Protein 6NXY (pdb70)

GO terms:
  GO:0004807 triose-phosphate isomerase activity (F, IDA)
  GO:0005739 mitochondrion (C, IDA)
  GO:0010043 response to zinc ion (P, IEP)
  GO:0005975 carbohydrate metabolic process (P, IDA)
  GO:0006096 glycolytic process (P, IC)
  GO:0005507 copper ion binding (F, HDA)
  GO:0048046 apoplast (C, HDA)
  GO:0000325 plant-type vacuole (C, HDA)
  GO:0005739 mitochondrion (C, HDA)
  GO:0005829 cytosol (C, HDA)
  GO:0005886 plasma membrane (C, HDA)
  GO:0009505 plant-type cell wall (C, HDA)
  GO:0009506 plasmodesma (C, HDA)
  GO:0009507 chloroplast (C, HDA)
  GO:0009570 chloroplast stroma (C, HDA)

Sequence (251 aa):
MARKFFVGGNWKCNGTAEEVKKIVNNTLNEAQQVPSQDVVEVVVSPPYVFLPLVKSSTLRSDFFVAAQNCWVKKGGAFTGEEVSAEMMLVNLDDIPWVILGHSERRAILNESSEFVGDKVAYALAQQGLKVIACVGETLEERREAGSTMDVVAAQTKKAIADRVTNWSNVVIAYEPVWAAIIGTTGKVASPAQAQEVHDELRKKWLAKNVSADVAATTRIIYGGSSVNGGNDKELGGQADVDGFFLVGGASLKPEFIIDIIKAAEVK

Secondary structure (DSSP, 8-state):
-PPPEEEEEE--S---HHHHHHHHHHHHH-----TTTEEEEEE--GGGHHHHHHHS-TTSEEEES---SS--SS-TT---HHHHHHTT--EEEES-HHHHHTS---HHHHHHHHHHHHHHT-EEEEEE---HHHHHTT-HHHHHHHHHHHHHTT-S--TTEEEEE--TTTTTSS----HHHHHHHHHHHHHHHHHHT-HHHHHHS-EEE-S---TTTHHHHHTSTT--EEEE-GGGGSTHHHHHHHTT---

B-factor: mean 9.63, std 6.03, range [3.07, 37.83]

Solvent-accessible surface area: 11523 Å² total; per-residue (Å²): 148,105,66,83,27,0,0,0,1,8,2,69,128,67,28,75,41,134,52,0,122,118,8,5,77,42,5,59,119,13,149,32,28,62,133,113,60,8,31,3,1,0,1,0,24,77,123,28,4,68,49,0,83,89,68,16,54,110,64,10,78,1,0,0,38,6,0,40,19,106,152,27,68,103,63,149,72,65,30,5,0,60,101,2,64,117,82,94,2,42,5,0,2,1,0,14,22,63,67,33,72,126,98,121,11,61,35,45,63,0,0,63,2,0,30,46,0,34,82,60,51,2,76,0,1,0,0,2,10,0,55,49,144,56,57,121,77,66,28,21,54,106,27,0,19,58,20,2,109,14,3,16,92,89,15,146,96,16,95,59,3,0,4,0,2,11,5,41,10,20,76,89,56,79,101,138,17,43,34,72,69,2,34,74,5,0,41,74,0,20,94,41,0,40,183,85,54,43,72,110,27,6,53,90,5,33,0,0,6,20,12,85,11,72,70,64,28,9,84,92,3,14,67,52,78,18,5,10,0,0,8,3,20,54,21,2,29,109,83,91,0,22,86,3,0,89,18,14,62,103,155

Organism: Arabidopsis thaliana (NCBI:txid3702)

Radius of gyration: 17.02 Å; Cα contacts (8 Å, |Δi|>4): 500; chains: 1; bounding box: 40×46×43 Å

Nearest PDB structures (foldseek):
  6nxy-assembly1_A-2  TM=1.004E+00  e=1.354E-55  Arabidopsis thaliana
  6nxx-assembly1_B  TM=1.003E+00  e=2.786E-54  Arabidopsis thaliana
  6nxq-assembly1_A-2  TM=1.002E+00  e=5.732E-53  Arabidopsis thaliana
  6nxr-assembly1_A-2  TM=1.003E+00  e=7.374E-53  Arabidopsis thaliana
  6nxw-assembly2_D  TM=9.982E-01  e=7.374E-53  Arabidopsis thaliana

Foldseek 3Di:
DAAAFEAEEEADPDDDPVLLVVLQVLQQPFDADDLRLYAAEYEDEPVCQLVSVVRHDPRHAYEYAEAALADDDDDPPGHHLVNCVVSVHAEYEFDPVCCCPVVVQDLLSRLSNLLRNVVSRHAYAYEFEDALVCVVVVNTCVRRLVSVVSNVVRDDDCQRYAYEYEHNNCAPDPDHDALVNVLVSLVVVLVSCCVVPHVVSSRHHAYAYEYADFPVCLLVNCPRPRHRYYHHYNCSSDSRSSVSSNSSDDD

CATH classification: 3.20.20.70

InterPro domains:
  IPR000652 Triosephosphate isomerase [PF00121] (6-248)
  IPR000652 Triosephosphate isomerase [PS51440] (4-247)
  IPR000652 Triosephosphate isomerase [PTHR21139] (2-250)
  IPR000652 Triosephosphate isomerase [TIGR00419] (6-240)
  IPR000652 Triosephosphate isomerase [cd00311] (5-246)
  IPR013785 Aldolase-type TIM barrel [G3DSA:3.20.20.70] (1-254)
  IPR020861 Triosephosphate isomerase, active site [PS00171] (164-174)
  IPR022896 Triosephosphate isomerase, bacterial/eukaryotic [MF_00147_B] (3-247)
  IPR035990 Triosephosphate isomerase superfamily [SSF51351] (2-247)

Structure (mmCIF, N/CA/C/O backbone):
data_6NXY
#
_entry.id   6NXY
#
_cell.length_a   38.993
_cell.length_b   163.486
_cell.length_c   97.744
_cell.angle_alpha   90.000
_cell.angle_beta   90.000
_cell.angle_gamma   90.000
#
_symmetry.space_group_name_H-M   'C 2 2 21'
#
loop_
_entity.id
_entity.type
_entity.pdbx_description
1 polymer 'Triosephosphate isomerase, cytosolic'
2 non-polymer 'SODIUM ION'
3 water water
#
loop_
_atom_site.group_PDB
_atom_site.id
_atom_site.type_symbol
_atom_site.label_atom_id
_atom_site.label_alt_id
_atom_site.label_comp_id
_atom_site.label_asym_id
_atom_site.label_entity_id
_atom_site.label_seq_id
_atom_site.pdbx_PDB_ins_code
_atom_site.Cartn_x
_atom_site.Cartn_y
_atom_site.Cartn_z
_atom_site.occupancy
_atom_site.B_iso_or_equiv
_atom_site.auth_seq_id
_atom_site.auth_comp_id
_atom_site.auth_asym_id
_atom_site.auth_atom_id
_atom_site.pdbx_PDB_model_num
ATOM 1 N N . MET A 1 4 ? -19.193 -15.573 -13.406 1.00 31.47 1 MET A N 1
ATOM 2 C CA . MET A 1 4 ? -18.346 -14.549 -12.805 1.00 28.02 1 MET A CA 1
ATOM 3 C C . MET A 1 4 ? -17.391 -15.171 -11.792 1.00 25.88 1 MET A C 1
ATOM 4 O O . MET A 1 4 ? -17.767 -16.080 -11.050 1.00 25.62 1 MET A O 1
ATOM 6 N N . ALA A 1 5 ? -16.155 -14.674 -11.770 1.00 22.77 2 ALA A N 1
ATOM 7 C CA . ALA A 1 5 ? -15.138 -15.228 -10.886 1.00 19.16 2 ALA A CA 1
ATOM 8 C C . ALA A 1 5 ? -15.544 -15.060 -9.427 1.00 13.29 2 ALA A C 1
ATOM 9 O O . ALA A 1 5 ? -16.143 -14.053 -9.042 1.00 16.91 2 ALA A O 1
ATOM 11 N N . ARG A 1 6 ? -15.221 -16.066 -8.618 1.00 10.08 3 ARG A N 1
ATOM 12 C CA . ARG A 1 6 ? -15.504 -16.017 -7.189 1.00 8.43 3 ARG A CA 1
ATOM 13 C C . ARG A 1 6 ? -14.648 -14.942 -6.531 1.00 7.91 3 ARG A C 1
ATOM 14 O O . ARG A 1 6 ? -13.444 -14.861 -6.790 1.00 10.09 3 ARG A O 1
ATOM 22 N N . LYS A 1 7 ? -15.260 -14.118 -5.680 1.00 6.77 4 LYS A N 1
ATOM 23 C CA . LYS A 1 7 ? -14.514 -13.056 -5.014 1.00 5.66 4 LYS A CA 1
ATOM 24 C C . LYS A 1 7 ? -13.636 -13.638 -3.910 1.00 4.59 4 LYS A C 1
ATOM 25 O O . LYS A 1 7 ? -14.115 -14.380 -3.042 1.00 5.16 4 LYS A O 1
ATOM 31 N N . PHE A 1 8 ? -12.348 -13.293 -3.944 1.00 4.92 5 PHE A N 1
ATOM 32 C CA . PHE A 1 8 ? -11.400 -13.754 -2.933 1.00 4.83 5 PHE A CA 1
ATOM 33 C C . PHE A 1 8 ? -11.872 -13.332 -1.547 1.00 4.02 5 PHE A C 1
ATOM 34 O O . PHE A 1 8 ? -12.424 -12.241 -1.364 1.00 4.77 5 PHE A O 1
ATOM 42 N N . PHE A 1 9 ? -11.644 -14.203 -0.565 1.00 4.02 6 PHE A N 1
ATOM 43 C CA . PHE A 1 9 ? -12.207 -14.047 0.768 1.00 4.00 6 PHE A CA 1
ATOM 44 C C . PHE A 1 9 ? -11.117 -14.295 1.799 1.00 3.79 6 PHE A C 1
ATOM 45 O O . PHE A 1 9 ? -10.464 -15.343 1.765 1.00 5.07 6 PHE A O 1
ATOM 53 N N . VAL A 1 10 ? -10.923 -13.355 2.722 1.00 3.96 7 VAL A N 1
ATOM 54 C CA . VAL A 1 10 ? -9.923 -13.512 3.775 1.00 4.58 7 VAL A CA 1
ATOM 55 C C . VAL A 1 10 ? -10.596 -13.312 5.125 1.00 4.26 7 VAL A C 1
ATOM 56 O O . VAL A 1 10 ? -11.052 -12.202 5.441 1.00 5.34 7 VAL A O 1
ATOM 60 N N . GLY A 1 11 ? -10.666 -14.377 5.915 1.00 4.90 8 GLY A N 1
ATOM 61 C CA . GLY A 1 11 ? -11.189 -14.313 7.268 1.00 4.99 8 GLY A CA 1
ATOM 62 C C . GLY A 1 11 ? -10.061 -14.418 8.278 1.00 4.56 8 GLY A C 1
ATOM 63 O O . GLY A 1 11 ? -9.074 -15.127 8.050 1.00 6.58 8 GLY A O 1
ATOM 64 N N . GLY A 1 12 ? -10.207 -13.701 9.386 1.00 4.83 9 GLY A N 1
ATOM 65 C CA . GLY A 1 12 ? -9.239 -13.754 10.460 1.00 4.71 9 GLY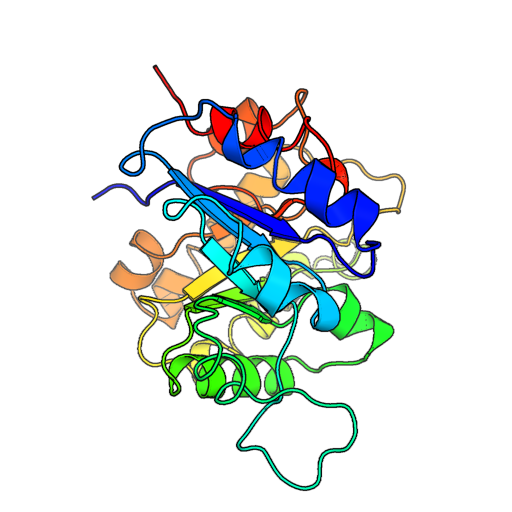 A CA 1
ATOM 66 C C . GLY A 1 12 ? -9.863 -14.237 11.751 1.00 4.57 9 GLY A C 1
ATOM 67 O O . GLY A 1 12 ? -10.680 -13.529 12.345 1.00 6.69 9 GLY A O 1
ATOM 68 N N . ASN A 1 13 ? -9.496 -15.433 12.194 1.00 4.36 10 ASN A N 1
ATOM 69 C CA . ASN A 1 13 ? -10.055 -16.038 13.397 1.00 4.92 10 ASN A CA 1
ATOM 70 C C . ASN A 1 13 ? -9.120 -15.741 14.567 1.00 4.16 10 ASN A C 1
ATOM 71 O O . ASN A 1 13 ? -8.039 -16.330 14.676 1.00 5.27 10 ASN A O 1
ATOM 76 N N . TRP A 1 14 ? -9.541 -14.830 15.448 1.00 4.53 11 TRP A N 1
ATOM 77 C CA . TRP A 1 14 ? -8.705 -14.448 16.583 1.00 4.96 11 TRP A CA 1
ATOM 78 C C . TRP A 1 14 ? -8.618 -15.543 17.635 1.00 4.76 11 TRP A C 1
ATOM 79 O O . TRP A 1 14 ? -7.724 -15.493 18.494 1.00 6.10 11 TRP A O 1
ATOM 90 N N . LYS A 1 15 ? -9.531 -16.507 17.599 1.00 4.90 12 LYS A N 1
ATOM 91 C CA . LYS A 1 15 ? -9.606 -17.588 18.593 1.00 5.23 12 LYS A CA 1
ATOM 92 C C . LYS A 1 15 ? -9.796 -16.982 19.988 1.00 4.89 12 LYS A C 1
ATOM 93 O O . LYS A 1 15 ? -10.374 -15.897 20.135 1.00 5.19 12 LYS A O 1
ATOM 99 N N . CYS A 1 16 ? -9.351 -17.700 21.019 1.00 4.87 13 CYS A N 1
ATOM 100 C CA . CYS A 1 16 ? -9.582 -17.294 22.406 1.00 5.20 13 CYS A CA 1
ATOM 101 C C . CYS A 1 16 ? -8.418 -16.414 22.861 1.00 5.40 13 CYS A C 1
ATOM 102 O O . CYS A 1 16 ? -7.588 -16.792 23.695 1.00 6.36 13 CYS A O 1
ATOM 105 N N . ASN A 1 17 ? -8.363 -15.218 22.271 1.00 5.63 14 ASN A N 1
ATOM 106 C CA . ASN A 1 17 ? -7.289 -14.265 22.501 1.00 5.93 14 ASN A CA 1
ATOM 107 C C . ASN A 1 17 ? -7.859 -12.857 22.507 1.00 5.64 14 ASN A C 1
ATOM 108 O O . ASN A 1 17 ? -8.834 -12.562 21.810 1.00 7.66 14 ASN A O 1
ATOM 113 N N . GLY A 1 18 ? -7.228 -11.982 23.288 1.00 6.87 15 GLY A N 1
ATOM 114 C CA . GLY A 1 18 ? -7.580 -10.579 23.276 1.00 8.20 15 GLY A CA 1
ATOM 115 C C . GLY A 1 18 ? -7.795 -9.964 24.640 1.00 6.22 15 GLY A C 1
ATOM 116 O O . GLY A 1 18 ? -8.286 -10.615 25.566 1.00 7.44 15 GLY A O 1
ATOM 117 N N . THR A 1 19 ? -7.393 -8.702 24.762 1.00 7.37 16 THR A N 1
ATOM 118 C CA . THR A 1 19 ? -7.751 -7.817 25.857 1.00 7.12 16 THR A CA 1
ATOM 119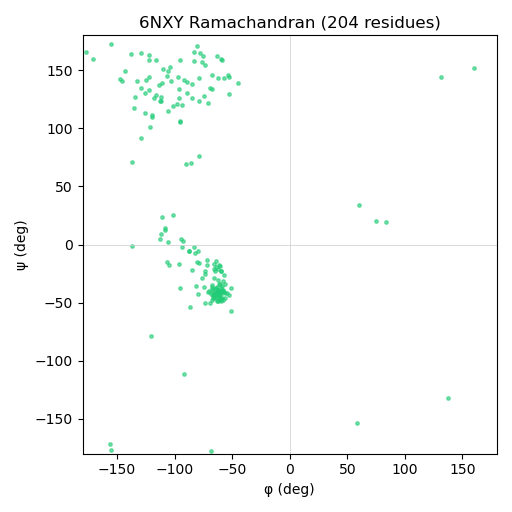 C C . THR A 1 19 ? -8.274 -6.544 25.213 1.00 6.93 16 THR A C 1
ATOM 120 O O . THR A 1 19 ? -8.061 -6.311 24.022 1.00 7.68 16 THR A O 1
ATOM 124 N N . ALA A 1 20 ? -8.952 -5.708 25.997 1.00 7.32 17 ALA A N 1
ATOM 125 C CA . ALA A 1 20 ? -9.502 -4.478 25.428 1.00 7.78 17 ALA A CA 1
ATOM 126 C C . ALA A 1 20 ? -8.411 -3.632 24.781 1.00 7.21 17 ALA A C 1
ATOM 127 O O . ALA A 1 20 ? -8.602 -3.069 23.695 1.00 7.45 17 ALA A O 1
ATOM 129 N N . GLU A 1 21 ? -7.251 -3.556 25.425 1.00 7.57 18 GLU A N 1
ATOM 130 C CA . GLU A 1 21 ? -6.147 -2.757 24.909 1.00 8.27 18 GLU A CA 1
ATOM 131 C C . GLU A 1 21 ? -5.607 -3.331 23.600 1.00 6.84 18 GLU A C 1
ATOM 132 O O . GLU A 1 21 ? -5.360 -2.589 22.636 1.00 8.41 18 GLU A O 1
ATOM 138 N N . GLU A 1 22 ? -5.427 -4.651 23.538 1.00 7.35 19 GLU A N 1
ATOM 139 C CA . GLU A 1 22 ? -4.937 -5.268 22.311 1.00 7.75 19 GLU A CA 1
ATOM 140 C C . GLU A 1 22 ? -5.953 -5.139 21.185 1.00 7.18 19 GLU A C 1
ATOM 141 O O . GLU A 1 22 ? -5.581 -4.900 20.031 1.00 7.54 19 GLU A O 1
ATOM 147 N N . VAL A 1 23 ? -7.235 -5.302 21.498 1.00 6.95 20 VAL A N 1
ATOM 148 C CA . VAL A 1 23 ? -8.254 -5.202 20.466 1.00 7.30 20 VAL A CA 1
ATOM 149 C C . VAL A 1 23 ? -8.262 -3.803 19.849 1.00 6.29 20 VAL A C 1
ATOM 150 O O . VAL A 1 23 ? -8.374 -3.651 18.626 1.00 7.52 20 VAL A O 1
ATOM 154 N N . LYS A 1 24 ? -8.104 -2.765 20.673 1.00 7.42 21 LYS A N 1
ATOM 155 C CA . LYS A 1 24 ? -8.054 -1.409 20.134 1.00 7.78 21 LYS A CA 1
ATOM 156 C C . LYS A 1 24 ? -6.859 -1.222 19.201 1.00 6.83 21 LYS A C 1
ATOM 157 O O . LYS A 1 24 ? -6.979 -0.581 18.147 1.00 7.65 21 LYS A O 1
ATOM 163 N N . LYS A 1 25 ? -5.705 -1.799 19.553 1.00 7.05 22 LYS A N 1
ATOM 164 C CA . LYS A 1 25 ? -4.528 -1.738 18.689 1.00 7.64 22 LYS A CA 1
ATOM 165 C C . LYS A 1 25 ? -4.757 -2.486 17.377 1.00 6.74 22 LYS A C 1
ATOM 166 O O . LYS A 1 25 ? -4.409 -1.981 16.296 1.00 7.27 22 LYS A O 1
ATOM 172 N N . ILE A 1 26 ? -5.336 -3.689 17.450 1.00 6.11 23 ILE A N 1
ATOM 173 C CA . ILE A 1 26 ? -5.600 -4.472 16.244 1.00 6.08 23 ILE A CA 1
ATOM 174 C C . ILE A 1 26 ? -6.541 -3.719 15.316 1.00 5.33 23 ILE A C 1
ATOM 175 O O . ILE A 1 26 ? -6.313 -3.630 14.103 1.00 6.16 23 ILE A O 1
ATOM 180 N N . VAL A 1 27 ? -7.624 -3.178 15.877 1.00 5.35 24 VAL A N 1
ATOM 181 C CA . VAL A 1 27 ? -8.609 -2.461 15.076 1.00 5.88 24 VAL A CA 1
ATOM 182 C C . VAL A 1 27 ? -8.000 -1.216 14.444 1.00 5.73 24 VAL A C 1
ATOM 183 O O . VAL A 1 27 ? -8.254 -0.915 13.270 1.00 6.30 24 VAL A O 1
ATOM 187 N N A ASN A 1 28 ? -7.192 -0.471 15.200 0.64 6.23 25 ASN A N 1
ATOM 188 N N B ASN A 1 28 ? -7.190 -0.472 15.205 0.36 6.25 25 ASN A N 1
ATOM 189 C CA A ASN A 1 28 ? -6.571 0.712 14.616 0.64 7.12 25 ASN A CA 1
ATOM 190 C CA B ASN A 1 28 ? -6.545 0.715 14.648 0.36 7.10 25 ASN A CA 1
ATOM 191 C C A ASN A 1 28 ? -5.660 0.339 13.452 0.64 6.78 25 ASN A C 1
ATOM 192 C C B ASN A 1 28 ? -5.645 0.353 13.473 0.36 6.83 25 ASN A C 1
ATOM 193 O O A ASN A 1 28 ? -5.666 1.007 12.410 0.64 6.74 25 ASN A O 1
ATOM 194 O O B ASN A 1 28 ? -5.641 1.043 12.446 0.36 6.85 25 ASN A O 1
ATOM 203 N N . THR A 1 29 ? -4.877 -0.731 13.606 1.00 6.43 26 THR A N 1
ATOM 204 C CA . THR A 1 29 ? -4.007 -1.164 12.519 1.00 7.54 26 THR A CA 1
ATOM 205 C C . THR A 1 29 ? -4.815 -1.578 11.290 1.00 6.44 26 THR A C 1
ATOM 206 O O . THR A 1 29 ? -4.453 -1.238 10.156 1.00 7.61 26 THR A O 1
ATOM 210 N N . LEU A 1 30 ? -5.929 -2.286 11.490 1.00 5.91 27 LEU A N 1
ATOM 211 C CA . LEU A 1 30 ? -6.798 -2.615 10.362 1.00 6.38 27 LEU A CA 1
ATOM 212 C C . LEU A 1 30 ? -7.380 -1.358 9.730 1.00 5.41 27 LEU A C 1
ATOM 213 O O . LEU A 1 30 ? -7.472 -1.255 8.499 1.00 6.35 27 LEU A O 1
ATOM 218 N N . ASN A 1 31 ? -7.779 -0.390 10.556 1.00 5.80 28 ASN A N 1
ATOM 219 C CA . ASN A 1 31 ? -8.401 0.821 10.033 1.00 5.53 28 ASN A CA 1
ATOM 220 C C . ASN A 1 31 ? -7.434 1.646 9.198 1.00 5.90 28 ASN A C 1
ATOM 221 O O . ASN A 1 31 ? -7.863 2.368 8.287 1.00 7.01 28 ASN A O 1
ATOM 226 N N . GLU A 1 32 ? -6.141 1.567 9.502 1.00 5.92 29 GLU A N 1
ATOM 227 C CA . GLU A 1 32 ? -5.117 2.281 8.754 1.00 7.12 29 GLU A CA 1
ATOM 228 C C . GLU A 1 32 ? -4.601 1.502 7.549 1.00 7.26 29 GLU A C 1
ATOM 229 O O . GLU A 1 32 ? -3.826 2.052 6.756 1.00 8.07 29 GLU A O 1
ATOM 235 N N . ALA A 1 33 ? -5.027 0.258 7.371 1.00 6.67 30 ALA A N 1
ATOM 236 C CA . ALA A 1 33 ? -4.493 -0.571 6.304 1.00 6.89 30 ALA A CA 1
ATOM 237 C C . ALA A 1 33 ? -4.977 -0.101 4.940 1.00 5.67 30 ALA A C 1
ATOM 238 O O . ALA A 1 33 ? -6.075 0.444 4.787 1.00 6.18 30 ALA A O 1
ATOM 240 N N A GLN A 1 34 ? -4.152 -0.348 3.930 0.64 5.57 31 GLN A N 1
ATOM 241 N N B GLN A 1 34 ? -4.129 -0.315 3.938 0.36 5.66 31 GLN A N 1
ATOM 242 C CA A GLN A 1 34 ? -4.485 -0.014 2.551 0.64 5.58 31 GLN A CA 1
ATOM 243 C CA B GLN A 1 34 ? -4.447 -0.030 2.544 0.36 5.61 31 GLN A CA 1
ATOM 244 C C A GLN A 1 34 ? -4.384 -1.308 1.754 0.64 5.76 31 GLN A C 1
ATOM 245 C C B GLN A 1 34 ? -4.383 -1.360 1.809 0.36 5.72 31 GLN A C 1
ATOM 246 O O A GLN A 1 34 ? -3.281 -1.821 1.530 0.64 7.22 31 GLN A O 1
ATOM 247 O O B GLN A 1 34 ? -3.304 -1.949 1.675 0.36 6.28 31 GLN A O 1
ATOM 258 N N . VAL A 1 35 ? -5.536 -1.847 1.362 1.00 5.43 32 VAL A N 1
ATOM 259 C CA . VAL A 1 35 ? -5.635 -3.192 0.802 1.00 5.79 32 VAL A CA 1
ATOM 260 C C . VAL A 1 35 ? -6.376 -3.151 -0.533 1.00 5.28 32 VAL A C 1
ATOM 261 O O . VAL A 1 35 ? -6.879 -2.087 -0.935 1.00 5.65 32 VAL A O 1
ATOM 265 N N . PRO A 1 36 ? -6.457 -4.266 -1.263 1.00 4.94 33 PRO A N 1
ATOM 266 C CA . PRO A 1 36 ? -7.199 -4.257 -2.527 1.00 5.77 33 PRO A CA 1
ATOM 267 C C . PRO A 1 36 ? -8.665 -3.886 -2.336 1.00 5.46 33 PRO A C 1
ATOM 268 O O . PRO A 1 36 ? -9.236 -3.986 -1.246 1.00 6.34 33 PRO A O 1
ATOM 272 N N . SER A 1 37 ? -9.278 -3.457 -3.438 1.00 5.61 34 SER A N 1
ATOM 273 C CA . SER A 1 37 ? -10.641 -2.951 -3.410 1.00 6.08 34 SER A CA 1
ATOM 274 C C . SER A 1 37 ? -11.647 -4.019 -2.973 1.00 4.99 34 SER A C 1
ATOM 275 O O . SER A 1 37 ? -11.398 -5.232 -3.028 1.00 6.18 34 SER A O 1
ATOM 278 N N . GLN A 1 38 ? -12.827 -3.534 -2.575 1.00 6.62 35 GLN A N 1
ATOM 279 C CA . GLN A 1 38 ? -13.955 -4.397 -2.239 1.00 7.41 35 GLN A CA 1
ATOM 280 C C . GLN A 1 38 ? -14.391 -5.270 -3.407 1.00 6.67 35 GLN A C 1
ATOM 281 O O . GLN A 1 38 ? -15.036 -6.303 -3.184 1.00 8.37 35 GLN A O 1
ATOM 287 N N . ASP A 1 39 ? -14.076 -4.877 -4.645 1.00 6.08 36 ASP A N 1
ATOM 288 C CA . ASP A 1 39 ? -14.379 -5.732 -5.787 1.00 6.64 36 ASP A CA 1
ATOM 289 C C . ASP A 1 39 ? -13.434 -6.929 -5.863 1.00 6.67 36 ASP A C 1
ATOM 290 O O . ASP A 1 39 ? -13.786 -7.943 -6.477 1.00 10.01 36 ASP A O 1
ATOM 295 N N . VAL A 1 40 ? -12.256 -6.825 -5.252 1.00 5.49 37 VAL A N 1
ATOM 296 C CA . VAL A 1 40 ? -11.208 -7.836 -5.323 1.00 6.44 37 VAL A CA 1
ATOM 297 C C . VAL A 1 40 ? -11.246 -8.789 -4.130 1.00 4.64 37 VAL A C 1
ATOM 298 O O . VAL A 1 40 ? -10.942 -9.976 -4.279 1.00 5.76 37 VAL A O 1
ATOM 302 N N . VAL A 1 41 ? -11.559 -8.289 -2.932 1.00 4.80 38 VAL A N 1
ATOM 303 C CA . VAL A 1 41 ? -11.435 -9.107 -1.726 1.00 4.60 38 VAL A CA 1
ATOM 304 C C . VAL A 1 41 ? -12.501 -8.719 -0.709 1.00 4.09 38 VAL A C 1
ATOM 305 O O . VAL A 1 41 ? -12.839 -7.540 -0.550 1.00 5.58 38 VAL A O 1
ATOM 309 N N . GLU A 1 42 ? -13.022 -9.736 -0.018 1.00 4.53 39 GLU A N 1
ATOM 310 C CA . GLU A 1 42 ? -13.977 -9.603 1.075 1.00 4.71 39 GLU A CA 1
ATOM 311 C C . GLU A 1 42 ? -13.263 -10.023 2.358 1.00 3.61 39 GLU A C 1
ATOM 312 O O . GLU A 1 42 ? -12.735 -11.139 2.434 1.00 5.03 39 GLU A O 1
ATOM 318 N N . VAL A 1 43 ? -13.235 -9.136 3.356 1.00 4.51 40 VAL A N 1
ATOM 319 C CA . VAL A 1 43 ? -12.450 -9.327 4.576 1.00 4.17 40 VAL A CA 1
ATOM 320 C C . VAL A 1 43 ? -13.382 -9.427 5.778 1.00 3.95 40 VAL A C 1
ATOM 321 O O . VAL A 1 43 ? -14.220 -8.539 5.997 1.00 4.66 40 VAL A O 1
ATOM 325 N N . VAL A 1 44 ? -13.203 -10.481 6.579 1.00 4.44 41 VAL A N 1
ATOM 326 C CA . VAL A 1 44 ? -14.004 -10.737 7.772 1.00 4.34 41 VAL A CA 1
ATOM 327 C C . VAL A 1 44 ? -13.046 -10.981 8.933 1.00 4.13 41 VAL A C 1
ATOM 328 O O . VAL A 1 44 ? -12.065 -11.716 8.777 1.00 6.80 41 VAL A O 1
ATOM 332 N N . VAL A 1 45 ? -13.310 -10.366 10.086 1.00 4.26 42 VAL A N 1
ATOM 333 C CA . VAL A 1 45 ? -12.502 -10.584 11.281 1.00 4.51 42 VAL A CA 1
ATOM 334 C C . VAL A 1 45 ? -13.396 -11.096 12.400 1.00 4.11 42 VAL A C 1
ATOM 335 O O . VAL A 1 45 ? -14.555 -10.679 12.529 1.00 5.12 42 VAL A O 1
ATOM 339 N N . SER A 1 46 ? -12.852 -11.995 13.222 1.00 4.14 43 SER A N 1
ATOM 340 C CA . SER A 1 46 ? -13.660 -12.761 14.169 1.00 4.16 43 SER A CA 1
ATOM 341 C C . SER A 1 46 ? -13.115 -12.711 15.591 1.00 3.83 43 SER A C 1
ATOM 342 O O . SER A 1 46 ? -12.302 -13.560 15.990 1.00 4.59 43 SER A O 1
ATOM 345 N N . PRO A 1 47 ? -13.568 -11.750 16.389 1.00 4.28 44 PRO A N 1
ATOM 346 C CA . PRO A 1 47 ? -13.131 -11.642 17.790 1.00 5.50 44 PRO A CA 1
ATOM 347 C C . PRO A 1 47 ? -13.929 -12.557 18.700 1.00 4.40 44 PRO A C 1
ATOM 348 O O . PRO A 1 47 ? -15.009 -13.039 18.329 1.00 4.88 44 PRO A O 1
ATOM 352 N N . PRO A 1 48 ? -13.453 -12.771 19.928 1.00 4.54 45 PRO A N 1
ATOM 353 C CA . PRO A 1 48 ? -14.276 -13.440 20.947 1.00 4.65 45 PRO A CA 1
ATOM 354 C C . PRO A 1 48 ? -15.575 -12.688 21.204 1.00 3.69 45 PRO A C 1
ATOM 355 O O . PRO A 1 48 ? -15.670 -11.480 20.992 1.00 4.40 45 PRO A O 1
ATOM 359 N N . TYR A 1 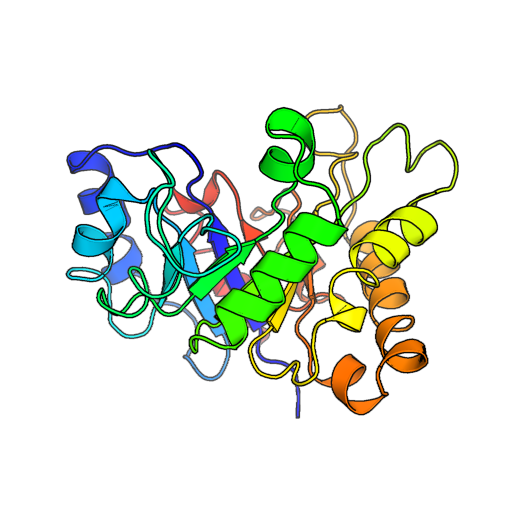49 ? -16.564 -13.412 21.748 1.00 4.19 46 TYR A N 1
ATOM 360 C CA . TYR A 1 49 ? -17.900 -12.837 21.918 1.00 4.21 46 TYR A CA 1
ATOM 361 C C . TYR A 1 49 ? -17.858 -11.510 22.663 1.00 3.98 46 TYR A C 1
ATOM 362 O O . TYR A 1 49 ? -18.591 -10.574 22.319 1.00 4.76 46 TYR A O 1
ATOM 371 N N . VAL A 1 50 ? -17.062 -11.439 23.738 1.00 4.41 47 VAL A N 1
ATOM 372 C CA . VAL A 1 50 ? -17.057 -10.273 24.617 1.00 4.24 47 VAL A CA 1
ATOM 373 C C . VAL A 1 50 ? -16.546 -9.016 23.925 1.00 4.46 47 VAL A C 1
ATOM 374 O O . VAL A 1 50 ? -16.774 -7.909 24.434 1.00 6.33 47 VAL A O 1
ATOM 378 N N . PHE A 1 51 ? -15.864 -9.156 22.784 1.00 4.28 48 PHE A N 1
ATOM 379 C CA . PHE A 1 51 ? -15.337 -8.031 22.025 1.00 5.06 48 PHE A CA 1
ATOM 380 C C . PHE A 1 51 ? -16.129 -7.743 20.759 1.00 4.77 48 PHE A C 1
ATOM 381 O O . PHE A 1 51 ? -15.759 -6.830 20.013 1.00 5.72 48 PHE A O 1
ATOM 389 N N . LEU A 1 52 ? -17.206 -8.484 20.491 1.00 4.86 49 LEU A N 1
ATOM 390 C CA . LEU A 1 52 ? -17.970 -8.230 19.270 1.00 4.87 49 LEU A CA 1
ATOM 391 C C . LEU A 1 52 ? -18.532 -6.818 19.209 1.00 5.00 49 LEU A C 1
ATOM 392 O O . LEU A 1 52 ? -18.372 -6.158 18.166 1.00 5.90 49 LEU A O 1
ATOM 397 N N . PRO A 1 53 ? -19.194 -6.292 20.248 1.00 5.64 50 PRO A N 1
ATOM 398 C CA . PRO A 1 53 ? -19.688 -4.910 20.135 1.00 7.25 50 PRO A CA 1
ATOM 399 C C . PRO A 1 53 ? -18.579 -3.891 19.952 1.00 6.19 50 PRO A C 1
ATOM 400 O O . PRO A 1 53 ? -18.722 -2.968 19.137 1.00 6.98 50 PRO A O 1
ATOM 404 N N . LEU A 1 54 ? -17.468 -4.040 20.675 1.00 6.06 51 LEU A N 1
ATOM 405 C CA . LEU A 1 54 ? -16.366 -3.089 20.549 1.00 6.44 51 LEU A CA 1
ATOM 406 C C . LEU A 1 54 ? -15.802 -3.081 19.133 1.00 5.61 51 LEU A C 1
ATOM 407 O O . LEU A 1 54 ? -15.603 -2.015 18.537 1.00 6.19 51 LEU A O 1
ATOM 412 N N . VAL A 1 55 ? -15.538 -4.265 18.574 1.00 5.31 52 VAL A N 1
ATOM 413 C CA . VAL A 1 55 ? -15.000 -4.327 17.218 1.00 5.11 52 VAL A CA 1
ATOM 414 C C . VAL A 1 55 ? -16.009 -3.796 16.205 1.00 5.12 52 VAL A C 1
ATOM 415 O O . VAL A 1 55 ? -15.663 -2.988 15.334 1.00 5.82 52 VAL A O 1
ATOM 419 N N . LYS A 1 56 ? -17.270 -4.215 16.303 1.00 5.15 53 LYS A N 1
ATOM 420 C CA . LYS A 1 56 ? -18.250 -3.731 15.333 1.00 5.03 53 LYS A CA 1
ATOM 421 C C . LYS A 1 56 ? -18.395 -2.211 15.386 1.00 5.68 53 LYS A C 1
ATOM 422 O O . LYS A 1 56 ? -18.575 -1.562 14.351 1.00 6.27 53 LYS A O 1
ATOM 428 N N A SER A 1 57 ? -18.305 -1.624 16.579 0.68 5.58 54 SER A N 1
ATOM 429 N N B SER A 1 57 ? -18.294 -1.624 16.581 0.32 5.63 54 SER A N 1
ATOM 430 C CA A SER A 1 57 ? -18.510 -0.184 16.693 0.68 6.07 54 SER A CA 1
ATOM 431 C CA B SER A 1 57 ? -18.496 -0.188 16.750 0.32 6.08 54 SER A CA 1
ATOM 432 C C A SER A 1 57 ? -17.332 0.618 16.151 0.68 5.99 54 SER A C 1
ATOM 433 C C B SER A 1 57 ? -17.282 0.651 16.376 0.32 5.59 54 SER A C 1
ATOM 434 O O A SER A 1 57 ? -17.520 1.764 15.721 0.68 8.46 54 SER A O 1
ATOM 435 O O B SER A 1 57 ? -17.400 1.881 16.318 0.32 5.34 54 SER A O 1
ATOM 440 N N . THR A 1 58 ? -16.126 0.037 16.135 1.00 5.48 55 THR A N 1
ATOM 441 C CA . THR A 1 58 ? -14.917 0.794 15.827 1.00 6.26 55 THR A CA 1
ATOM 442 C C . THR A 1 58 ? -14.212 0.393 14.538 1.00 5.56 55 THR A C 1
ATOM 443 O O . THR A 1 58 ? -13.363 1.159 14.060 1.00 6.61 55 THR A O 1
ATOM 447 N N . LEU A 1 59 ? -14.533 -0.758 13.958 1.00 5.46 56 LEU A N 1
ATOM 448 C CA . LEU A 1 59 ? -13.859 -1.226 12.753 1.00 5.55 56 LEU A CA 1
ATOM 449 C C . LEU A 1 59 ? -14.384 -0.521 11.503 1.00 4.77 56 LEU A C 1
ATOM 450 O O . LEU A 1 59 ? -15.586 -0.265 11.373 1.00 5.70 56 LEU A O 1
ATOM 455 N N . ARG A 1 60 ? -13.469 -0.250 10.570 1.00 5.00 57 ARG A N 1
ATOM 456 C CA . ARG A 1 60 ? -13.823 0.268 9.250 1.00 5.20 57 ARG A CA 1
ATOM 457 C C . ARG A 1 60 ? -15.005 -0.492 8.650 1.00 4.57 57 ARG A C 1
ATOM 458 O O . ARG A 1 60 ? -15.087 -1.724 8.718 1.00 5.42 57 ARG A O 1
ATOM 466 N N . SER A 1 61 ? -15.909 0.260 8.017 1.00 5.38 58 SER A N 1
ATOM 467 C CA . SER A 1 61 ? -17.188 -0.289 7.587 1.00 5.97 58 SER A CA 1
ATOM 468 C C . SER A 1 61 ? -17.075 -1.238 6.402 1.00 5.69 58 SER A C 1
ATOM 469 O O . SER A 1 61 ? -18.041 -1.957 6.113 1.00 7.87 58 SER A O 1
ATOM 472 N N . ASP A 1 62 ? -15.937 -1.268 5.719 1.00 5.50 59 ASP A N 1
ATOM 473 C CA . ASP A 1 62 ? -15.733 -2.166 4.590 1.00 6.17 59 ASP A CA 1
ATOM 474 C C . ASP A 1 62 ? -15.078 -3.490 4.978 1.00 6.00 59 ASP A C 1
ATOM 475 O O . ASP A 1 62 ? -14.859 -4.329 4.099 1.00 8.18 59 ASP A O 1
ATOM 480 N N . PHE A 1 63 ? -14.726 -3.684 6.247 1.00 5.25 60 PHE A N 1
ATOM 481 C CA . PHE A 1 63 ? -14.375 -4.996 6.778 1.00 5.64 60 PHE A CA 1
ATOM 482 C C . PHE A 1 63 ? -15.553 -5.449 7.637 1.00 5.21 60 PHE A C 1
ATOM 483 O O . PHE A 1 63 ? -16.243 -4.616 8.237 1.00 8.46 60 PHE A O 1
ATOM 491 N N . PHE A 1 64 ? -15.786 -6.760 7.720 1.00 4.60 61 PHE A N 1
ATOM 492 C CA . PHE A 1 64 ? -16.977 -7.292 8.368 1.00 4.22 61 PHE A CA 1
ATOM 493 C C . PHE A 1 64 ? -16.596 -8.116 9.587 1.00 3.87 61 PHE A C 1
ATOM 494 O O . PHE A 1 64 ? -15.462 -8.583 9.706 1.00 5.94 61 PHE A O 1
ATOM 502 N N . VAL A 1 65 ? -17.549 -8.284 10.501 1.00 4.23 62 VAL A N 1
ATOM 503 C CA . VAL A 1 65 ? -17.306 -8.945 11.779 1.00 4.00 62 VAL A CA 1
ATOM 504 C C . VAL A 1 65 ? -18.029 -10.288 11.822 1.00 3.37 62 VAL A C 1
ATOM 505 O O . VAL A 1 65 ? -19.188 -10.404 11.398 1.00 4.43 62 VAL A O 1
ATOM 509 N N . ALA A 1 66 ? -17.348 -11.298 12.374 1.00 4.06 63 ALA A N 1
ATOM 510 C CA . ALA A 1 66 ? -17.913 -12.625 12.587 1.00 3.86 63 ALA A CA 1
ATOM 511 C C . ALA A 1 66 ? -17.794 -13.044 14.048 1.00 3.62 63 ALA A C 1
ATOM 512 O O . ALA A 1 66 ? -16.765 -12.809 14.691 1.00 4.19 63 ALA A O 1
ATOM 514 N N . ALA A 1 67 ? -18.828 -13.714 14.556 1.00 3.66 64 ALA A N 1
ATOM 515 C CA . ALA A 1 67 ? -18.682 -14.494 15.775 1.00 3.56 64 ALA A CA 1
ATOM 516 C C . ALA A 1 67 ? -17.950 -15.802 15.468 1.00 3.07 64 ALA A C 1
ATOM 517 O O . ALA A 1 67 ? -17.962 -16.296 14.337 1.00 3.93 64 ALA A O 1
ATOM 519 N N . GLN A 1 68 ? -17.333 -16.380 16.502 1.00 3.49 65 GLN A N 1
ATOM 520 C CA . GLN A 1 68 ? -16.575 -17.620 16.370 1.00 4.03 65 GLN A CA 1
ATOM 521 C C . GLN A 1 68 ? -17.425 -18.878 16.526 1.00 3.87 65 GLN A C 1
ATOM 522 O O . GLN A 1 68 ? -16.904 -19.990 16.344 1.00 4.56 65 GLN A O 1
ATOM 528 N N . ASN A 1 69 ? -18.703 -18.726 16.863 1.00 3.89 66 ASN A N 1
ATOM 529 C CA . ASN A 1 69 ? -19.637 -19.816 17.121 1.00 4.27 66 ASN A CA 1
ATOM 530 C C . ASN A 1 69 ? -20.996 -19.180 17.405 1.00 3.74 66 ASN A C 1
ATOM 531 O O . ASN A 1 69 ? -21.095 -17.972 17.647 1.00 4.31 66 ASN A O 1
ATOM 536 N N . CYS A 1 70 ? -22.048 -20.003 17.365 1.00 4.28 67 CYS A N 1
ATOM 537 C CA . CYS A 1 70 ? -23.344 -19.621 17.915 1.00 4.07 67 CYS A CA 1
ATOM 538 C C . CYS A 1 70 ? -24.106 -20.891 18.273 1.00 4.21 67 CYS A C 1
ATOM 539 O O . CYS A 1 70 ? -23.690 -22.005 17.944 1.00 5.15 67 CYS A O 1
ATOM 542 N N . TRP A 1 71 ? -25.246 -20.707 18.932 1.00 4.54 68 TRP A N 1
ATOM 543 C CA . TRP A 1 71 ? -26.046 -21.836 19.377 1.00 4.35 68 TRP A CA 1
ATOM 544 C C . TRP A 1 71 ? -26.799 -22.472 18.199 1.00 4.88 68 TRP A C 1
ATOM 545 O O . TRP A 1 71 ? -26.962 -21.876 17.129 1.00 5.39 68 TRP A O 1
ATOM 556 N N . VAL A 1 72 ? -27.262 -23.707 18.413 1.00 4.97 69 VAL A N 1
ATOM 557 C CA . VAL A 1 72 ? -27.857 -24.519 17.352 1.00 5.71 69 VAL A CA 1
ATOM 558 C C . VAL A 1 72 ? -29.304 -24.147 17.029 1.00 6.05 69 VAL A C 1
ATOM 559 O O . VAL A 1 72 ? -29.805 -24.533 15.962 1.00 6.93 69 VAL A O 1
ATOM 563 N N . LYS A 1 73 ? -29.989 -23.407 17.896 1.00 6.08 70 LYS A N 1
ATOM 564 C CA . LYS A 1 73 ? -31.414 -23.152 17.712 1.00 6.47 70 LYS A CA 1
ATOM 565 C C . LYS A 1 73 ? -31.772 -21.870 18.457 1.00 6.27 70 LYS A C 1
ATOM 566 O O . LYS A 1 73 ? -30.893 -21.144 18.938 1.00 5.97 70 LYS A O 1
ATOM 572 N N . LYS A 1 74 ? -33.073 -21.588 18.538 1.00 7.33 71 LYS A N 1
ATOM 573 C CA . LYS A 1 74 ? -33.564 -20.417 19.252 1.00 7.15 71 LYS A CA 1
ATOM 574 C C . LYS A 1 74 ? -33.017 -20.397 20.673 1.00 6.24 71 LYS A C 1
ATOM 575 O O . LYS A 1 74 ? -32.818 -21.442 21.302 1.00 7.76 71 LYS A O 1
ATOM 581 N N . GLY A 1 75 ? -32.772 -19.190 21.174 1.00 6.67 72 GLY A N 1
ATOM 582 C CA . GLY A 1 75 ? -32.303 -19.009 22.529 1.00 6.93 72 GLY A CA 1
ATOM 583 C C . GLY A 1 75 ? -33.353 -19.375 23.561 1.00 5.66 72 GLY A C 1
ATOM 584 O O . GLY A 1 75 ? -34.462 -19.827 23.261 1.00 8.53 72 GLY A O 1
ATOM 585 N N . GLY A 1 76 ? -32.973 -19.166 24.819 1.00 6.31 73 GLY A N 1
ATOM 586 C CA . GLY A 1 76 ? -33.750 -19.608 25.956 1.00 7.65 73 GLY A CA 1
ATOM 587 C C . GLY A 1 76 ? -32.848 -20.197 27.018 1.00 6.39 73 GLY A C 1
ATOM 588 O O . GLY A 1 76 ? -31.812 -19.609 27.364 1.00 6.38 73 GLY A O 1
ATOM 589 N N . ALA A 1 77 ? -33.217 -21.374 27.520 1.00 6.01 74 ALA A N 1
ATOM 590 C CA . ALA A 1 77 ? -32.566 -21.963 28.693 1.00 6.29 74 ALA A CA 1
ATOM 591 C C . ALA A 1 77 ? -31.318 -22.749 28.283 1.00 6.06 74 ALA A C 1
ATOM 592 O O . ALA A 1 77 ? -31.253 -23.977 28.366 1.00 7.06 74 ALA A O 1
ATOM 594 N N . PHE A 1 78 ? -30.291 -21.990 27.850 1.00 5.43 75 PHE A N 1
ATOM 595 C CA . PHE A 1 78 ? -29.021 -22.542 27.372 1.00 5.49 75 PHE A CA 1
ATOM 596 C C . PHE A 1 78 ? -27.880 -21.715 27.961 1.00 4.14 75 PHE A C 1
ATOM 597 O O . PHE A 1 78 ? -27.219 -20.941 27.269 1.00 5.45 75 PHE A O 1
ATOM 605 N N . THR A 1 79 ? -27.678 -21.875 29.269 1.00 4.73 76 THR A N 1
ATOM 606 C CA . THR A 1 79 ? -26.695 -21.079 29.997 1.00 4.27 76 THR A CA 1
ATOM 607 C C . THR A 1 79 ? -25.332 -21.162 29.321 1.00 3.98 76 THR A C 1
ATOM 608 O O . THR A 1 79 ? -24.832 -22.252 29.010 1.00 4.75 76 THR A O 1
ATOM 612 N N . GLY A 1 80 ? -24.743 -19.988 29.075 1.00 4.27 77 GLY A N 1
ATOM 613 C CA . GLY A 1 80 ? -23.440 -19.873 28.468 1.00 4.00 77 GLY A CA 1
ATOM 614 C C . GLY A 1 80 ? -23.406 -19.762 26.957 1.00 4.35 77 GLY A C 1
ATOM 615 O O . GLY A 1 80 ? -22.333 -19.480 26.410 1.00 6.48 77 GLY A O 1
ATOM 616 N N A GLU A 1 81 ? -24.528 -19.962 26.268 0.50 4.23 78 GLU A N 1
ATOM 617 N N B GLU A 1 81 ? -24.525 -19.958 26.265 0.50 4.23 78 GLU A N 1
ATOM 618 C CA A GLU A 1 81 ? -24.571 -19.938 24.812 0.50 4.13 78 GLU A CA 1
ATOM 619 C CA B GLU A 1 81 ? -24.544 -19.937 24.809 0.50 4.13 78 GLU A CA 1
ATOM 620 C C A GLU A 1 81 ? -25.028 -18.575 24.291 0.50 3.80 78 GLU A C 1
ATOM 621 C C B GLU A 1 81 ? -25.063 -18.601 24.275 0.50 3.83 78 GLU A C 1
ATOM 622 O O A GLU A 1 81 ? -25.671 -17.792 24.996 0.50 4.55 78 GLU A O 1
ATOM 623 O O B GLU A 1 81 ? -25.783 -17.865 24.957 0.50 4.61 78 GLU A O 1
ATOM 634 N N . VAL A 1 82 ? -24.689 -18.304 23.029 1.00 4.31 79 VAL A N 1
ATOM 635 C CA . VAL A 1 82 ? -25.039 -17.057 22.345 1.00 4.17 79 VAL A CA 1
ATOM 636 C C . VAL A 1 82 ? -25.823 -17.429 21.088 1.00 3.83 79 VAL A C 1
ATOM 637 O O . VAL A 1 82 ? -25.320 -18.178 20.242 1.00 4.85 79 VAL A O 1
ATOM 641 N N . SER A 1 83 ? -27.058 -16.943 20.978 1.00 4.53 80 SER A N 1
ATOM 642 C CA . SER A 1 83 ? -27.907 -17.341 19.863 1.00 4.63 80 SER A CA 1
ATOM 643 C C . SER A 1 83 ? -27.621 -16.522 18.601 1.00 4.42 80 SER A C 1
ATOM 644 O O . SER A 1 83 ? -27.095 -15.405 18.642 1.00 4.80 80 SER A O 1
ATOM 647 N N . ALA A 1 84 ? -27.992 -17.108 17.457 1.00 4.89 81 ALA A N 1
ATOM 648 C CA . ALA A 1 84 ? -27.875 -16.401 16.186 1.00 4.61 81 ALA A CA 1
ATOM 649 C C . ALA A 1 84 ? -28.663 -15.100 16.203 1.00 5.02 81 ALA A C 1
ATOM 650 O O . ALA A 1 84 ? -28.202 -14.081 15.675 1.00 5.16 81 ALA A O 1
ATOM 652 N N . GLU A 1 85 ? -29.850 -15.104 16.814 1.00 6.14 82 GLU A N 1
ATOM 653 C CA . GLU A 1 85 ? -30.644 -13.881 16.831 1.00 6.90 82 GLU A CA 1
ATOM 654 C C . GLU A 1 85 ? -30.001 -12.791 17.694 1.00 6.21 82 GLU A C 1
ATOM 655 O O . GLU A 1 85 ? -30.202 -11.600 17.428 1.00 6.00 82 GLU A O 1
ATOM 661 N N A MET A 1 86 ? -29.219 -13.170 18.714 0.55 6.04 83 MET A N 1
ATOM 662 N N B MET A 1 86 ? -29.210 -13.172 18.695 0.45 6.03 83 MET A N 1
ATOM 663 C CA A MET A 1 86 ? -28.435 -12.186 19.461 0.55 6.91 83 MET A CA 1
ATOM 664 C CA B MET A 1 86 ? -28.457 -12.184 19.457 0.45 6.92 83 MET A CA 1
ATOM 665 C C A MET A 1 86 ? -27.429 -11.506 18.549 0.55 5.19 83 MET A C 1
ATOM 666 C C B MET A 1 86 ? -27.398 -11.518 18.587 0.45 5.20 83 MET A C 1
ATOM 667 O O A MET A 1 86 ? -27.252 -10.281 18.591 0.55 6.46 83 MET A O 1
ATOM 668 O O B MET A 1 86 ? -27.179 -10.302 18.678 0.45 6.35 83 MET A O 1
ATOM 677 N N . LEU A 1 87 ? -26.735 -12.304 17.734 1.00 5.06 84 LEU A N 1
ATOM 678 C CA . LEU A 1 87 ? -25.755 -11.749 16.810 1.00 5.50 84 LEU A CA 1
ATOM 679 C C . LEU A 1 87 ? -26.416 -10.810 15.813 1.00 4.67 84 LEU A C 1
ATOM 680 O O . LEU A 1 87 ? -25.882 -9.735 15.518 1.00 5.82 84 LEU A O 1
ATOM 685 N N . VAL A 1 88 ? -27.585 -11.193 15.290 1.00 5.03 85 VAL A N 1
ATOM 686 C CA . VAL A 1 88 ? -28.321 -10.309 14.389 1.00 5.09 85 VAL A CA 1
ATOM 687 C C . VAL A 1 88 ? -28.702 -9.014 15.099 1.00 4.65 85 VAL A C 1
ATOM 688 O O . VAL A 1 88 ? -28.580 -7.921 14.531 1.00 5.69 85 VAL A O 1
ATOM 692 N N . ASN A 1 89 ? -29.147 -9.107 16.355 1.00 5.24 86 ASN A N 1
ATOM 693 C CA . ASN A 1 89 ? -29.503 -7.904 17.104 1.00 5.82 86 ASN A CA 1
ATOM 694 C C . ASN A 1 89 ? -28.323 -6.946 17.227 1.00 5.13 86 ASN A C 1
ATOM 695 O O . ASN A 1 89 ? -28.506 -5.720 17.203 1.00 6.50 86 ASN A O 1
ATOM 700 N N . LEU A 1 90 ? -27.114 -7.485 17.371 1.00 5.53 87 LEU A N 1
ATOM 701 C CA . LEU A 1 90 ? -25.903 -6.694 17.512 1.00 5.52 87 LEU A CA 1
ATOM 702 C C . LEU A 1 90 ? -25.282 -6.325 16.171 1.00 5.53 87 LEU A C 1
ATOM 703 O O . LEU A 1 90 ? -24.187 -5.753 16.142 1.00 6.80 87 LEU A O 1
ATOM 708 N N A ASP A 1 91 ? -25.952 -6.653 15.066 0.57 5.39 88 ASP A N 1
ATOM 709 N N B ASP A 1 91 ? -25.962 -6.618 15.066 0.43 5.41 88 ASP A N 1
ATOM 710 C CA A ASP A 1 91 ? -25.497 -6.294 13.721 0.57 5.61 88 ASP A CA 1
ATOM 711 C CA B ASP A 1 91 ? -25.466 -6.268 13.738 0.43 5.57 88 ASP A CA 1
ATOM 712 C C A ASP A 1 91 ? -24.165 -6.954 13.366 0.57 4.92 88 ASP A C 1
ATOM 713 C C B ASP A 1 91 ? -24.108 -6.912 13.465 0.43 4.84 88 ASP A C 1
ATOM 714 O O A ASP A 1 91 ? -23.329 -6.373 12.669 0.57 6.31 88 ASP A O 1
ATOM 715 O O B ASP A 1 91 ? -23.187 -6.274 12.947 0.43 5.58 88 ASP A O 1
ATOM 724 N N . ILE A 1 92 ? -23.979 -8.183 13.840 1.00 4.61 89 ILE A N 1
ATOM 725 C CA . ILE A 1 92 ? -22.817 -8.998 13.497 1.00 4.80 89 ILE A CA 1
ATOM 726 C C . ILE A 1 92 ? -23.221 -9.882 12.317 1.00 5.10 89 ILE A C 1
ATOM 727 O O . ILE A 1 92 ? -24.101 -10.748 12.481 1.00 6.01 89 ILE A O 1
ATOM 732 N N . PRO A 1 93 ? -22.629 -9.708 11.129 1.00 4.51 90 PRO A N 1
ATOM 733 C CA . PRO A 1 93 ? -23.186 -10.369 9.932 1.00 5.17 90 PRO A CA 1
ATOM 734 C C . PRO A 1 93 ? -22.739 -11.803 9.689 1.00 3.79 90 PRO A C 1
ATOM 735 O O . PRO A 1 93 ? -23.429 -12.508 8.935 1.00 4.69 90 PRO A O 1
ATOM 739 N N . TRP A 1 94 ? -21.603 -12.233 10.242 1.00 4.04 91 TRP A N 1
ATOM 740 C CA . TRP A 1 94 ? -20.994 -13.520 9.932 1.00 4.00 91 TRP A CA 1
ATOM 741 C C . TRP A 1 94 ? -20.831 -14.364 11.195 1.00 3.18 91 TRP A C 1
ATOM 742 O O . TRP A 1 94 ? -20.785 -13.851 12.318 1.00 3.82 91 TRP A O 1
ATOM 753 N N . VAL A 1 95 ? -20.713 -15.675 10.992 1.00 3.87 92 VAL A N 1
ATOM 754 C CA . VAL A 1 95 ? -20.366 -16.604 12.066 1.00 3.60 92 VAL A CA 1
ATOM 755 C C . VAL A 1 95 ? -19.512 -17.730 11.488 1.00 3.73 92 VAL A C 1
ATOM 756 O O . VAL A 1 95 ? -19.761 -18.208 10.373 1.00 4.40 92 VAL A O 1
ATOM 760 N N . ILE A 1 96 ? -18.493 -18.142 12.256 1.00 3.80 93 ILE A N 1
ATOM 761 C CA . ILE A 1 96 ? -17.705 -19.338 11.971 1.00 3.58 93 ILE A CA 1
ATOM 762 C C . ILE A 1 96 ? -18.381 -20.515 12.664 1.00 3.71 93 ILE A C 1
ATOM 763 O O . ILE A 1 96 ? -18.679 -20.442 13.864 1.00 4.52 93 ILE A O 1
ATOM 768 N N . LEU A 1 97 ? -18.599 -21.610 11.926 1.00 3.94 94 LEU A N 1
ATOM 769 C CA . LEU A 1 97 ? -19.248 -22.790 12.482 1.00 4.24 94 LEU A CA 1
ATOM 770 C C . LEU A 1 97 ? -18.476 -24.047 12.112 1.00 3.99 94 LEU A C 1
ATOM 771 O O . LEU A 1 97 ? -17.972 -24.181 10.991 1.00 4.88 94 LEU A O 1
ATOM 776 N N . GLY A 1 98 ? -18.389 -24.973 13.064 1.00 4.16 95 GLY A N 1
ATOM 777 C CA . GLY A 1 98 ? -17.698 -26.228 12.833 1.00 4.73 95 GLY A CA 1
ATOM 778 C C . GLY A 1 98 ? -16.187 -26.159 12.824 1.00 4.38 95 GLY A C 1
ATOM 779 O O . GLY A 1 98 ? -15.541 -27.069 12.282 1.00 4.78 95 GLY A O 1
ATOM 780 N N . HIS A 1 99 ? -15.597 -25.120 13.415 1.00 4.52 96 HIS A N 1
ATOM 781 C CA . HIS A 1 99 ? -14.147 -25.042 13.478 1.00 5.04 96 HIS A CA 1
ATOM 782 C C . HIS A 1 99 ? -13.576 -26.328 14.065 1.00 4.39 96 HIS A C 1
ATOM 783 O O . HIS A 1 99 ? -14.157 -26.930 14.974 1.00 4.76 96 HIS A O 1
ATOM 790 N N . SER A 1 100 ? -12.418 -26.731 13.540 1.00 4.56 97 SER A N 1
ATOM 791 C CA . SER A 1 100 ? -11.775 -27.974 13.960 1.00 5.44 97 SER A CA 1
ATOM 792 C C . SER A 1 100 ? -11.632 -28.090 15.472 1.00 5.28 97 SER A C 1
ATOM 793 O O . SER A 1 100 ? -11.751 -29.191 16.022 1.00 6.05 97 SER A O 1
ATOM 796 N N . GLU A 1 101 ? -11.350 -26.977 16.159 1.00 4.99 98 GLU A N 1
ATOM 797 C CA . GLU A 1 101 ? -11.177 -27.028 17.608 1.00 5.62 98 GLU A CA 1
ATOM 798 C C . GLU A 1 101 ? -12.486 -27.350 18.313 1.00 5.34 98 GLU A C 1
ATOM 799 O O . GLU A 1 101 ? -12.489 -28.032 19.345 1.00 6.34 98 GLU A O 1
ATOM 805 N N . ARG A 1 102 ? -13.609 -26.869 17.777 1.00 5.37 99 ARG A N 1
ATOM 806 C CA . ARG A 1 102 ? -14.900 -27.196 18.366 1.00 5.24 99 ARG A CA 1
ATOM 807 C C . ARG A 1 102 ? -15.315 -28.627 18.045 1.00 5.43 99 ARG A C 1
ATOM 808 O O . ARG A 1 102 ? -15.929 -29.295 18.885 1.00 6.24 99 ARG A O 1
ATOM 816 N N . ARG A 1 103 ? -15.006 -29.116 16.839 1.00 5.28 100 ARG A N 1
ATOM 817 C CA . ARG A 1 103 ? -15.295 -30.510 16.510 1.00 5.48 100 ARG A CA 1
ATOM 818 C C . ARG A 1 103 ? -14.503 -31.463 17.395 1.00 5.87 100 ARG A C 1
ATOM 819 O O . ARG A 1 103 ? -15.038 -32.472 17.872 1.00 8.78 100 ARG A O 1
ATOM 827 N N . ALA A 1 104 ? -13.225 -31.167 17.623 1.00 6.28 101 ALA A N 1
ATOM 828 C CA . ALA A 1 104 ? -12.347 -32.080 18.346 1.00 7.32 101 ALA A CA 1
ATOM 829 C C . ALA A 1 104 ? -12.413 -31.887 19.859 1.00 7.07 101 ALA A C 1
ATOM 830 O O . ALA A 1 104 ? -12.661 -32.845 20.598 1.00 14.05 101 ALA A O 1
ATOM 832 N N . ILE A 1 105 ? -12.199 -30.662 20.336 1.00 6.96 102 ILE A N 1
ATOM 833 C CA . ILE A 1 105 ? -12.099 -30.426 21.776 1.00 7.62 102 ILE A CA 1
ATOM 834 C C . ILE A 1 105 ? -13.476 -30.365 22.423 1.00 8.26 102 ILE A C 1
ATOM 835 O O . ILE A 1 105 ? -13.685 -30.909 23.515 1.00 10.36 102 ILE A O 1
ATOM 840 N N . LEU A 1 106 ? -14.425 -29.686 21.780 1.00 7.74 103 LEU A N 1
ATOM 841 C CA . LEU A 1 106 ? -15.782 -29.558 22.296 1.00 9.50 103 LEU A CA 1
ATOM 842 C C . LEU A 1 106 ? -16.731 -30.613 21.727 1.00 7.92 103 LEU A C 1
ATOM 843 O O . LEU A 1 106 ? -17.932 -30.571 22.012 1.00 8.73 103 LEU A O 1
ATOM 848 N N . ASN A 1 107 ? -16.220 -31.559 20.938 1.00 7.84 104 ASN A N 1
ATOM 849 C CA . ASN A 1 107 ? -16.983 -32.729 20.493 1.00 7.70 104 ASN A CA 1
ATOM 850 C C . ASN A 1 107 ? -18.230 -32.371 19.684 1.00 7.91 104 ASN A C 1
ATOM 851 O O . ASN A 1 107 ? -19.239 -33.080 19.744 1.00 8.64 104 ASN A O 1
ATOM 856 N N . GLU A 1 108 ? -18.185 -31.295 18.900 1.00 6.22 105 GLU A N 1
ATOM 857 C CA . GLU A 1 108 ? -19.309 -30.977 18.022 1.00 5.94 105 GLU A CA 1
ATOM 858 C C . GLU A 1 108 ? -19.379 -31.989 16.883 1.00 5.84 105 GLU A C 1
ATOM 859 O O . GLU A 1 108 ? -18.424 -32.134 16.110 1.00 7.37 105 GLU A O 1
ATOM 865 N N . SER A 1 109 ? -20.507 -32.679 16.764 1.00 6.22 106 SER A N 1
ATOM 866 C CA . SER A 1 109 ? -20.679 -33.666 15.706 1.00 6.78 106 SER A CA 1
ATOM 867 C C . SER A 1 109 ? -20.983 -32.987 14.370 1.00 6.16 106 SER A C 1
ATOM 868 O O . SER A 1 109 ? -21.361 -31.810 14.304 1.00 5.92 106 SER A O 1
ATOM 871 N N . SER A 1 110 ? -20.840 -33.756 13.289 1.00 6.57 107 SER A N 1
ATOM 872 C CA . SER A 1 110 ? -21.103 -33.194 11.967 1.00 6.70 107 SER A CA 1
ATOM 873 C C . SER A 1 110 ? -22.559 -32.774 11.817 1.00 5.82 107 SER A C 1
ATOM 874 O O . SER A 1 110 ? -22.856 -31.763 11.168 1.00 6.00 107 SER A O 1
ATOM 877 N N . GLU A 1 111 ? -23.481 -33.537 12.412 1.00 7.16 108 GLU A N 1
ATOM 878 C CA . GLU A 1 111 ? -24.895 -33.178 12.351 1.00 8.25 108 GLU A CA 1
ATOM 879 C C . GLU A 1 111 ? -25.198 -31.934 13.182 1.00 6.84 108 GLU A C 1
ATOM 880 O O . GLU A 1 111 ? -26.009 -31.095 12.775 1.00 7.18 108 GLU A O 1
ATOM 882 N N . PHE A 1 112 ? -24.582 -31.819 14.363 1.00 6.74 109 PHE A N 1
ATOM 883 C CA . PHE A 1 112 ? -24.730 -30.624 15.193 1.00 6.37 109 PHE A CA 1
ATOM 884 C C . PHE A 1 112 ? -24.258 -29.388 14.434 1.00 5.33 109 PHE A C 1
ATOM 885 O O . PHE A 1 112 ? -24.939 -28.355 14.411 1.00 5.76 109 PHE A O 1
ATOM 893 N N . VAL A 1 113 ? -23.094 -29.486 13.784 1.00 5.38 110 VAL A N 1
ATOM 894 C CA . VAL A 1 113 ? -22.597 -28.382 12.963 1.00 5.42 110 VAL A CA 1
ATOM 895 C C . VAL A 1 113 ? -23.577 -28.065 11.839 1.00 5.24 110 VAL A C 1
ATOM 896 O O . VAL A 1 113 ? -23.891 -26.898 11.577 1.00 5.03 110 VAL A O 1
ATOM 900 N N . GLY A 1 114 ? -24.071 -29.100 11.150 1.00 5.19 111 GLY A N 1
ATOM 901 C CA . GLY A 1 114 ? -25.028 -28.865 10.077 1.00 6.00 111 GLY A CA 1
ATOM 902 C C . GLY A 1 114 ? -26.285 -28.159 10.553 1.00 5.80 111 GLY A C 1
ATOM 903 O O . GLY A 1 114 ? -26.789 -27.252 9.886 1.00 5.39 111 GLY A O 1
ATOM 904 N N . ASP A 1 115 ? -26.814 -28.571 11.710 1.00 5.56 112 ASP A N 1
ATOM 905 C CA . ASP A 1 115 ? -27.981 -27.897 12.269 1.00 5.37 112 ASP A CA 1
ATOM 906 C C . ASP A 1 115 ? -27.666 -26.439 12.587 1.00 5.50 112 ASP A C 1
ATOM 907 O O . ASP A 1 115 ? -28.497 -25.552 12.357 1.00 5.69 112 ASP A O 1
ATOM 912 N N . LYS A 1 116 ? -26.466 -26.168 13.116 1.00 5.11 113 LYS A N 1
ATOM 913 C CA . LYS A 1 116 ? -26.075 -24.784 13.392 1.00 5.08 113 LYS A CA 1
ATOM 914 C C . LYS A 1 116 ? -26.037 -23.956 12.114 1.00 4.95 113 LYS A C 1
ATOM 915 O O . LYS A 1 116 ? -26.504 -22.809 12.092 1.00 5.27 113 LYS A O 1
ATOM 921 N N . VAL A 1 117 ? -25.432 -24.504 11.051 1.00 4.76 114 VAL A N 1
ATOM 922 C CA . VAL A 1 117 ? -25.350 -23.766 9.792 1.00 5.14 114 VAL A CA 1
ATOM 923 C C . VAL A 1 117 ? -26.746 -23.408 9.304 1.00 5.60 114 VAL A C 1
ATOM 924 O O . VAL A 1 117 ? -27.017 -22.262 8.923 1.00 5.78 114 VAL A O 1
ATOM 928 N N . ALA A 1 118 ? -27.653 -24.390 9.304 1.00 5.87 115 ALA A N 1
ATOM 929 C CA . ALA A 1 118 ? -29.005 -24.142 8.815 1.00 6.43 115 ALA A CA 1
ATOM 930 C C . ALA A 1 118 ? -29.708 -23.075 9.643 1.00 5.35 115 ALA A C 1
ATOM 931 O O . ALA A 1 118 ? -30.390 -22.204 9.091 1.00 6.17 115 ALA A O 1
ATOM 933 N N . TYR A 1 119 ? -29.561 -23.127 10.971 1.00 5.44 116 TYR A N 1
ATOM 934 C CA . TYR A 1 119 ? -30.252 -22.157 11.816 1.00 5.16 116 TYR A CA 1
ATOM 935 C C . TYR A 1 119 ? -29.674 -20.757 11.631 1.00 4.89 116 TYR A C 1
ATOM 936 O O . TYR A 1 119 ? -30.419 -19.777 11.534 1.00 5.39 116 TYR A O 1
ATOM 945 N N . ALA A 1 120 ? -28.346 -20.650 11.567 1.00 4.79 117 ALA A N 1
ATOM 946 C CA . ALA A 1 120 ? -27.708 -19.354 11.361 1.00 4.89 117 ALA A CA 1
ATOM 947 C C . ALA A 1 120 ? -28.142 -18.734 10.035 1.00 4.33 117 ALA A C 1
ATOM 948 O O . ALA A 1 120 ? -28.482 -17.545 9.971 1.00 5.05 117 ALA A O 1
ATOM 950 N N . LEU A 1 121 ? -28.130 -19.531 8.960 1.00 4.95 118 LEU A N 1
ATOM 951 C CA . LEU A 1 121 ? -28.579 -19.026 7.665 1.00 5.04 118 LEU A CA 1
ATOM 952 C C . LEU A 1 121 ? -30.033 -18.581 7.719 1.00 5.59 118 LEU A C 1
ATOM 953 O O . LEU A 1 121 ? -30.396 -17.551 7.139 1.00 6.36 118 LEU A O 1
ATOM 958 N N . ALA A 1 122 ? -30.881 -19.343 8.411 1.00 5.69 119 ALA A N 1
ATOM 959 C CA . ALA A 1 122 ? -32.296 -18.991 8.507 1.00 6.15 119 ALA A CA 1
ATOM 960 C C . ALA A 1 122 ? -32.502 -17.665 9.221 1.00 5.61 119 ALA A C 1
ATOM 961 O O . ALA A 1 122 ? -33.471 -16.950 8.937 1.00 7.26 119 ALA A O 1
ATOM 963 N N A GLN A 1 123 ? -31.616 -17.321 10.161 0.35 6.03 120 GLN A N 1
ATOM 964 N N B GLN A 1 123 ? -31.618 -17.329 10.151 0.65 6.00 120 GLN A N 1
ATOM 965 C CA A GLN A 1 123 ? -31.694 -16.042 10.860 0.35 6.79 120 GLN A CA 1
ATOM 966 C CA B GLN A 1 123 ? -31.699 -16.071 10.871 0.65 6.71 120 GLN A CA 1
ATOM 967 C C A GLN A 1 123 ? -31.117 -14.895 10.049 0.35 8.20 120 GLN A C 1
ATOM 968 C C B GLN A 1 123 ? -31.028 -14.926 10.121 0.65 8.01 120 GLN A C 1
ATOM 969 O O A GLN A 1 123 ? -31.257 -13.735 10.453 0.35 10.03 120 GLN A O 1
ATOM 970 O O B GLN A 1 123 ? -31.044 -13.792 10.614 0.65 10.02 120 GLN A O 1
ATOM 981 N N . GLY A 1 124 ? -30.467 -15.189 8.934 1.00 7.61 121 GLY A N 1
ATOM 982 C CA . GLY A 1 124 ? -29.886 -14.163 8.095 1.00 8.85 121 GLY A CA 1
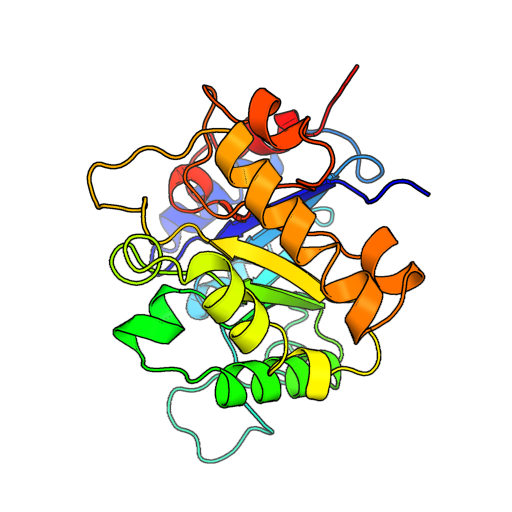ATOM 983 C C . GLY A 1 124 ? -28.383 -14.015 8.189 1.00 6.63 121 GLY A C 1
ATOM 984 O O . GLY A 1 124 ? -27.823 -13.152 7.500 1.00 7.93 121 GLY A O 1
ATOM 985 N N . LEU A 1 125 ? -27.714 -14.812 9.020 1.00 5.58 122 LEU A N 1
ATOM 986 C CA . LEU A 1 125 ? -26.266 -14.737 9.117 1.00 4.80 122 LEU A CA 1
ATOM 987 C C . LEU A 1 125 ? -25.609 -15.351 7.887 1.00 4.39 122 LEU A C 1
ATOM 988 O O . LEU A 1 125 ? -26.176 -16.219 7.209 1.00 5.50 122 LEU A O 1
ATOM 993 N N . LYS A 1 126 ? -24.395 -14.888 7.609 1.00 4.34 123 LYS A N 1
ATOM 994 C CA . LYS A 1 126 ? -23.505 -15.505 6.640 1.00 4.23 123 LYS A CA 1
ATOM 995 C C . LYS A 1 126 ? -22.554 -16.412 7.412 1.00 3.89 123 LYS A C 1
ATOM 996 O O . LYS A 1 126 ? -22.185 -16.106 8.549 1.00 4.35 123 LYS A O 1
ATOM 1002 N N . VAL A 1 127 ? -22.193 -17.553 6.821 1.00 3.86 124 VAL A N 1
ATOM 1003 C CA . VAL A 1 127 ? -21.530 -18.624 7.562 1.00 4.08 124 VAL A CA 1
ATOM 1004 C C . VAL A 1 127 ? -20.223 -19.020 6.888 1.00 3.77 124 VAL A C 1
ATOM 1005 O O . VAL A 1 127 ? -20.202 -19.307 5.682 1.00 4.41 124 VAL A O 1
ATOM 1009 N N . ILE A 1 128 ? -19.145 -19.082 7.675 1.00 3.50 125 ILE A N 1
ATOM 1010 C CA . ILE A 1 128 ? -17.919 -19.780 7.301 1.00 3.68 125 ILE A CA 1
ATOM 1011 C C . ILE A 1 128 ? -18.025 -21.168 7.926 1.00 3.93 125 ILE A C 1
ATOM 1012 O O . ILE A 1 128 ? -17.884 -21.328 9.146 1.00 4.78 125 ILE A O 1
ATOM 1017 N N . ALA A 1 129 ? -18.301 -22.175 7.097 1.00 4.17 126 ALA A N 1
ATOM 1018 C CA . ALA A 1 129 ? -18.515 -23.545 7.554 1.00 4.94 126 ALA A CA 1
ATOM 1019 C C . ALA A 1 129 ? -17.219 -24.326 7.366 1.00 4.02 126 ALA A C 1
ATOM 1020 O O . ALA A 1 129 ? -16.709 -24.424 6.244 1.00 4.90 126 ALA A O 1
ATOM 1022 N N . CYS A 1 130 ? -16.684 -24.874 8.459 1.00 4.70 127 CYS A N 1
ATOM 1023 C CA . CYS A 1 130 ? -15.354 -25.475 8.465 1.00 4.47 127 CYS A CA 1
ATOM 1024 C C . CYS A 1 130 ? -15.423 -26.998 8.435 1.00 4.32 127 CYS A C 1
ATOM 1025 O O . CYS A 1 130 ? -16.258 -27.606 9.115 1.00 4.85 127 CYS A O 1
ATOM 1028 N N . VAL A 1 131 ? -14.509 -27.598 7.662 1.00 4.13 128 VAL A N 1
ATOM 1029 C CA . VAL A 1 131 ? -14.337 -29.042 7.546 1.00 4.85 128 VAL A CA 1
ATOM 1030 C C . VAL A 1 131 ? -12.837 -29.337 7.560 1.00 4.49 128 VAL A C 1
ATOM 1031 O O . VAL A 1 131 ? -12.011 -28.445 7.357 1.00 6.53 128 VAL A O 1
ATOM 1035 N N . GLY A 1 132 ? -12.478 -30.601 7.797 1.00 4.94 129 GLY A N 1
ATOM 1036 C CA . GLY A 1 132 ? -11.076 -30.970 7.732 1.00 5.59 129 GLY A CA 1
ATOM 1037 C C . GLY A 1 132 ? -10.742 -32.251 8.466 1.00 5.44 129 GLY A C 1
ATOM 1038 O O . GLY A 1 132 ? -11.417 -32.602 9.437 1.00 6.25 129 GLY A O 1
ATOM 1039 N N . GLU A 1 133 ? -9.695 -32.952 8.021 1.00 6.01 130 GLU A N 1
ATOM 1040 C CA . GLU A 1 133 ? -9.332 -34.270 8.533 1.00 5.81 130 GLU A CA 1
ATOM 1041 C C . GLU A 1 133 ? -8.045 -34.225 9.354 1.00 6.49 130 GLU A C 1
ATOM 1042 O O . GLU A 1 133 ? -7.156 -33.405 9.118 1.00 7.36 130 GLU A O 1
ATOM 1048 N N . THR A 1 134 ? -7.956 -35.142 10.318 1.00 6.90 131 THR A N 1
ATOM 1049 C CA . THR A 1 134 ? -6.797 -35.275 11.189 1.00 8.18 131 THR A CA 1
ATOM 1050 C C . THR A 1 134 ? -5.681 -36.050 10.488 1.00 8.25 131 THR A C 1
ATOM 1051 O O . THR A 1 134 ? -5.867 -36.644 9.421 1.00 7.81 131 THR A O 1
ATOM 1055 N N . LEU A 1 135 ? -4.507 -36.069 11.129 1.00 9.43 132 LEU A N 1
ATOM 1056 C CA . LEU A 1 135 ? -3.387 -36.827 10.579 1.00 10.25 132 LEU A CA 1
ATOM 1057 C C . LEU A 1 135 ? -3.704 -38.313 10.505 1.00 9.80 132 LEU A C 1
ATOM 1058 O O . LEU A 1 135 ? -3.384 -38.973 9.511 1.00 9.98 132 LEU A O 1
ATOM 1063 N N . GLU A 1 136 ? -4.329 -38.858 11.549 1.00 10.02 133 GLU A N 1
ATOM 1064 C CA . GLU A 1 136 ? -4.690 -40.271 11.518 1.00 10.81 133 GLU A CA 1
ATOM 1065 C C . GLU A 1 136 ? -5.651 -40.560 10.374 1.00 9.77 133 GLU A C 1
ATOM 1066 O O . GLU A 1 136 ? -5.507 -41.568 9.671 1.00 10.34 133 GLU A O 1
ATOM 1072 N N . GLU A 1 137 ? -6.623 -39.670 10.155 1.00 8.93 134 GLU A N 1
ATOM 1073 C CA . GLU A 1 137 ? -7.562 -39.849 9.053 1.00 8.54 134 GLU A CA 1
ATOM 1074 C C . GLU A 1 137 ? -6.855 -39.778 7.702 1.00 7.62 134 GLU A C 1
ATOM 1075 O O . GLU A 1 137 ? -7.104 -40.607 6.817 1.00 8.80 134 GLU A O 1
ATOM 1081 N N A ARG A 1 138 ? -5.978 -38.790 7.520 0.64 8.54 135 ARG A N 1
ATOM 1082 N N B ARG A 1 138 ? -5.947 -38.815 7.531 0.36 8.57 135 ARG A N 1
ATOM 1083 C CA A ARG A 1 138 ? -5.251 -38.687 6.260 0.64 8.22 135 ARG A CA 1
ATOM 1084 C CA B ARG A 1 138 ? -5.253 -38.679 6.253 0.36 8.26 135 ARG A CA 1
ATOM 1085 C C A ARG A 1 138 ? -4.412 -39.935 6.013 0.64 8.55 135 ARG A C 1
ATOM 1086 C C B ARG A 1 138 ? -4.329 -39.863 5.984 0.36 8.69 135 ARG A C 1
ATOM 1087 O O A ARG A 1 138 ? -4.471 -40.536 4.933 0.64 8.74 135 ARG A O 1
ATOM 1088 O O B ARG A 1 138 ? -4.226 -40.331 4.843 0.36 8.58 135 ARG A O 1
ATOM 1103 N N . GLU A 1 139 ? -3.639 -40.352 7.016 1.00 8.13 136 GLU A N 1
ATOM 1104 C CA . GLU A 1 139 ? -2.735 -41.481 6.832 1.00 9.76 136 GLU A CA 1
ATOM 1105 C C . GLU A 1 139 ? -3.472 -42.804 6.671 1.00 9.49 136 GLU A C 1
ATOM 1106 O O . GLU A 1 139 ? -2.879 -43.777 6.182 1.00 11.60 136 GLU A O 1
ATOM 1112 N N . ALA A 1 140 ? -4.744 -42.864 7.058 1.00 10.33 137 ALA A N 1
ATOM 1113 C CA . ALA A 1 140 ? -5.585 -44.026 6.804 1.00 10.77 137 ALA A CA 1
ATOM 1114 C C . ALA A 1 140 ? -6.192 -44.019 5.406 1.00 10.69 137 ALA A C 1
ATOM 1115 O O . ALA A 1 140 ? -6.898 -44.969 5.051 1.00 11.70 137 ALA A O 1
ATOM 1117 N N . GLY A 1 141 ? -5.939 -42.979 4.614 1.00 10.06 138 GLY A N 1
ATOM 1118 C CA . GLY A 1 141 ? -6.528 -42.864 3.296 1.00 10.31 138 GLY A CA 1
ATOM 1119 C C . GLY A 1 141 ? -7.921 -42.278 3.278 1.00 8.98 138 GLY A C 1
ATOM 1120 O O . GLY A 1 141 ? -8.641 -42.441 2.288 1.00 11.68 138 GLY A O 1
ATOM 1121 N N . SER A 1 142 ? -8.317 -41.571 4.338 1.00 8.38 139 SER A N 1
ATOM 1122 C CA . SER A 1 142 ? -9.703 -41.162 4.532 1.00 8.77 139 SER A CA 1
ATOM 1123 C C . SER A 1 142 ? -9.955 -39.670 4.331 1.00 7.30 139 SER A C 1
ATOM 1124 O O . SER A 1 142 ? -11.031 -39.193 4.712 1.00 8.48 139 SER A O 1
ATOM 1127 N N . THR A 1 143 ? -9.019 -38.921 3.741 1.00 7.76 140 THR A N 1
ATOM 1128 C CA . THR A 1 143 ? -9.193 -37.471 3.623 1.00 7.50 140 THR A CA 1
ATOM 1129 C C . THR A 1 143 ? -10.544 -37.102 3.019 1.00 7.47 140 THR A C 1
ATOM 1130 O O . THR A 1 143 ? -11.332 -36.363 3.624 1.00 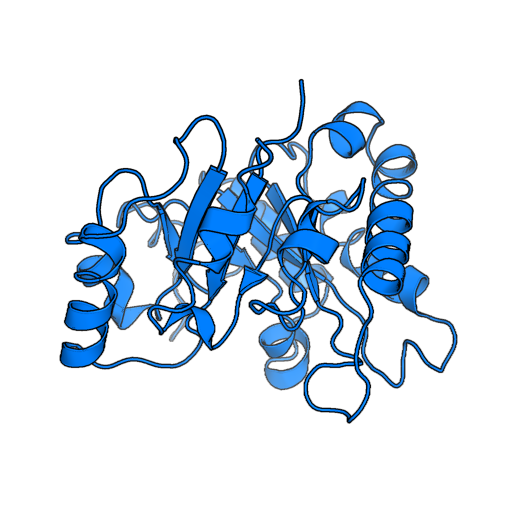7.83 140 THR A O 1
ATOM 1134 N N . MET A 1 144 ? -10.828 -37.600 1.816 1.00 7.78 141 MET A N 1
ATOM 1135 C CA . MET A 1 144 ? -12.066 -37.186 1.172 1.00 8.72 141 MET A CA 1
ATOM 1136 C C . MET A 1 144 ? -13.289 -37.874 1.759 1.00 8.31 141 MET A C 1
ATOM 1137 O O . MET A 1 144 ? -14.372 -37.283 1.757 1.00 9.53 141 MET A O 1
ATOM 1142 N N . ASP A 1 145 ? -13.148 -39.094 2.287 1.00 8.97 142 ASP A N 1
ATOM 1143 C CA . ASP A 1 145 ? -14.256 -39.699 3.019 1.00 9.21 142 ASP A CA 1
ATOM 1144 C C . ASP A 1 145 ? -14.702 -38.797 4.167 1.00 7.56 142 ASP A C 1
ATOM 1145 O O . ASP A 1 145 ? -15.901 -38.561 4.360 1.00 8.90 142 ASP A O 1
ATOM 1150 N N . VAL A 1 146 ? -13.740 -38.280 4.935 1.00 7.78 143 VAL A N 1
ATOM 1151 C CA . VAL A 1 146 ? -14.055 -37.441 6.090 1.00 7.73 143 VAL A CA 1
ATOM 1152 C C . VAL A 1 146 ? -14.619 -36.099 5.642 1.00 7.15 143 VAL A C 1
ATOM 1153 O O . VAL A 1 146 ? -15.665 -35.649 6.131 1.00 7.31 143 VAL A O 1
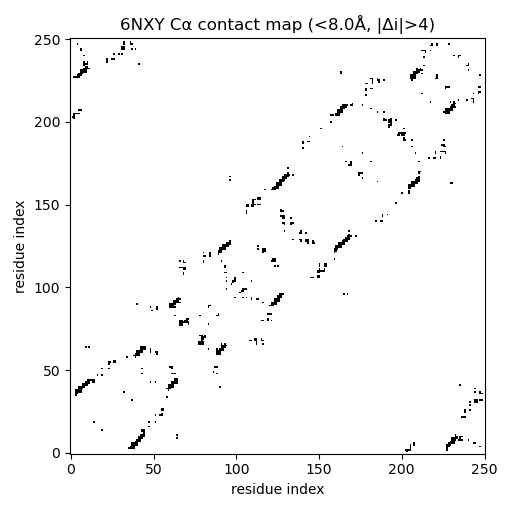ATOM 1157 N N . VAL A 1 147 ? -13.924 -35.430 4.724 1.00 6.64 144 VAL A N 1
ATOM 1158 C CA . VAL A 1 147 ? -14.355 -34.105 4.294 1.00 7.43 144 VAL A CA 1
ATOM 1159 C C . VAL A 1 147 ? -15.726 -34.175 3.629 1.00 6.96 144 VAL A C 1
ATOM 1160 O O . VAL A 1 147 ? -16.581 -33.303 3.842 1.00 7.42 144 VAL A O 1
ATOM 1164 N N . ALA A 1 148 ? -15.965 -35.213 2.820 1.00 7.14 145 ALA A N 1
ATOM 1165 C CA . ALA A 1 148 ? -17.277 -35.368 2.199 1.00 7.89 145 ALA A CA 1
ATOM 1166 C C . ALA A 1 148 ? -18.365 -35.604 3.236 1.00 7.61 145 ALA A C 1
ATOM 1167 O O . ALA A 1 148 ? -19.469 -35.061 3.116 1.00 8.05 145 ALA A O 1
ATOM 1169 N N . ALA A 1 149 ? -18.083 -36.420 4.254 1.00 7.87 146 ALA A N 1
ATOM 1170 C CA . ALA A 1 149 ? -19.093 -36.695 5.270 1.00 7.63 146 ALA A CA 1
ATOM 1171 C C . ALA A 1 149 ? -19.426 -35.443 6.073 1.00 6.16 146 ALA A C 1
ATOM 1172 O O . ALA A 1 149 ? -20.598 -35.183 6.369 1.00 6.75 146 ALA A O 1
ATOM 1174 N N . GLN A 1 150 ? -18.410 -34.663 6.446 1.00 5.97 147 GLN A N 1
ATOM 1175 C CA . GLN A 1 150 ? -18.663 -33.408 7.150 1.00 5.84 147 GLN A CA 1
ATOM 1176 C C . GLN A 1 150 ? -19.468 -32.453 6.277 1.00 5.65 147 GLN A C 1
ATOM 1177 O O . GLN A 1 150 ? -20.412 -31.802 6.748 1.00 5.88 147 GLN A O 1
ATOM 1183 N N . THR A 1 151 ? -19.102 -32.354 4.997 1.00 5.66 148 THR A N 1
ATOM 1184 C CA . THR A 1 151 ? -19.798 -31.440 4.099 1.00 5.97 148 THR A CA 1
ATOM 1185 C C . THR A 1 151 ? -21.226 -31.907 3.838 1.00 5.90 148 THR A C 1
ATOM 1186 O O . THR A 1 151 ? -22.147 -31.083 3.762 1.00 6.38 148 THR A O 1
ATOM 1190 N N A LYS A 1 152 ? -21.431 -33.223 3.719 0.46 5.93 149 LYS A N 1
ATOM 1191 N N B LYS A 1 152 ? -21.429 -33.222 3.710 0.54 5.91 149 LYS A N 1
ATOM 1192 C CA A LYS A 1 152 ? -22.765 -33.751 3.446 0.46 6.80 149 LYS A CA 1
ATOM 1193 C CA B LYS A 1 152 ? -22.765 -33.750 3.447 0.54 6.80 149 LYS A CA 1
ATOM 1194 C C A LYS A 1 152 ? -23.734 -33.446 4.584 0.46 6.45 149 LYS A C 1
ATOM 1195 C C B LYS A 1 152 ? -23.730 -33.430 4.583 0.54 6.43 149 LYS A C 1
ATOM 1196 O O A LYS A 1 152 ? -24.913 -33.163 4.345 0.46 6.84 149 LYS A O 1
ATOM 1197 O O B LYS A 1 152 ? -24.902 -33.120 4.343 0.54 6.83 149 LYS A O 1
ATOM 1208 N N . ALA A 1 153 ? -23.262 -33.511 5.831 1.00 6.15 150 ALA A N 1
ATOM 1209 C CA . ALA A 1 153 ? -24.141 -33.196 6.953 1.00 6.45 150 ALA A CA 1
ATOM 1210 C C . ALA A 1 153 ? -24.618 -31.750 6.891 1.00 6.30 150 ALA A C 1
ATOM 1211 O O . ALA A 1 153 ? -25.749 -31.447 7.289 1.00 7.58 150 ALA A O 1
ATOM 1213 N N . ILE A 1 154 ? -23.770 -30.851 6.386 1.00 5.74 151 ILE A N 1
ATOM 1214 C CA . ILE A 1 154 ? -24.180 -29.470 6.153 1.00 5.79 151 ILE A CA 1
ATOM 1215 C C . ILE A 1 154 ? -25.107 -29.380 4.943 1.00 6.08 151 ILE A C 1
ATOM 1216 O O . ILE A 1 154 ? -26.199 -28.799 5.018 1.00 6.34 151 ILE A O 1
ATOM 1221 N N . ALA A 1 155 ? -24.692 -29.978 3.818 1.00 6.08 152 ALA A N 1
ATOM 1222 C CA . ALA A 1 155 ? -25.430 -29.853 2.563 1.00 7.09 152 ALA A CA 1
ATOM 1223 C C . ALA A 1 155 ? -26.853 -30.386 2.683 1.00 7.11 152 ALA A C 1
ATOM 1224 O O . ALA A 1 155 ? -27.785 -29.812 2.106 1.00 8.48 152 ALA A O 1
ATOM 1226 N N . ASP A 1 156 ? -27.042 -31.476 3.430 1.00 6.57 153 ASP A N 1
ATOM 1227 C CA . ASP A 1 156 ? -28.370 -32.048 3.625 1.00 7.71 153 ASP A CA 1
ATOM 1228 C C . ASP A 1 156 ? -29.324 -31.072 4.304 1.00 7.02 153 ASP A C 1
ATOM 1229 O O . ASP A 1 156 ? -30.545 -31.261 4.233 1.00 10.04 153 ASP A O 1
ATOM 1234 N N . ARG A 1 157 ? -28.799 -30.038 4.961 1.00 6.52 154 ARG A N 1
ATOM 1235 C CA . ARG A 1 157 ? -29.591 -29.087 5.728 1.00 7.34 154 ARG A CA 1
ATOM 1236 C C . ARG A 1 157 ? -29.589 -27.686 5.122 1.00 7.32 154 ARG A C 1
ATOM 1237 O O . ARG A 1 157 ? -30.148 -26.762 5.722 1.00 10.34 154 ARG A O 1
ATOM 1245 N N . VAL A 1 158 ? -28.981 -27.502 3.952 1.00 8.42 155 VAL A N 1
ATOM 1246 C CA . VAL A 1 158 ? -28.839 -26.194 3.316 1.00 7.66 155 VAL A CA 1
ATOM 1247 C C . VAL A 1 158 ? -29.582 -26.221 1.986 1.00 8.20 155 VAL A C 1
ATOM 1248 O O . VAL A 1 158 ? -29.337 -27.101 1.154 1.00 9.92 155 VAL A O 1
ATOM 1252 N N . THR A 1 159 ? -30.490 -25.263 1.785 1.00 8.91 156 THR A N 1
ATOM 1253 C CA . THR A 1 159 ? -31.164 -25.129 0.498 1.00 9.49 156 THR A CA 1
ATOM 1254 C C . THR A 1 159 ? -30.646 -23.965 -0.329 1.00 8.99 156 THR A C 1
ATOM 1255 O O . THR A 1 159 ? -30.886 -23.936 -1.540 1.00 11.42 156 THR A O 1
ATOM 1259 N N . ASN A 1 160 ? -29.946 -23.016 0.287 1.00 9.33 157 ASN A N 1
ATOM 1260 C CA . ASN A 1 160 ? -29.404 -21.854 -0.406 1.00 8.34 157 ASN A CA 1
ATOM 1261 C C . ASN A 1 160 ? -27.971 -21.666 0.071 1.00 6.77 157 ASN A C 1
ATOM 1262 O O . ASN A 1 160 ? -27.742 -21.430 1.261 1.00 7.26 157 ASN A O 1
ATOM 1267 N N . TRP A 1 161 ? -27.014 -21.783 -0.849 1.00 7.21 158 TRP A N 1
ATOM 1268 C CA . TRP A 1 161 ? -25.591 -21.670 -0.543 1.00 7.26 158 TRP A CA 1
ATOM 1269 C C . TRP A 1 161 ? -25.039 -20.256 -0.716 1.00 6.74 158 TRP A C 1
ATOM 1270 O O . TRP A 1 161 ? -23.830 -20.057 -0.529 1.00 7.09 158 TRP A O 1
ATOM 1281 N N . SER A 1 162 ? -25.881 -19.275 -1.059 1.00 6.72 159 SER A N 1
ATOM 1282 C CA . SER A 1 162 ? -25.384 -17.936 -1.375 1.00 7.26 159 SER A CA 1
ATOM 1283 C C . SER A 1 162 ? -24.523 -17.361 -0.261 1.00 5.51 159 SER A C 1
ATOM 1284 O O . SER A 1 162 ? -23.492 -16.728 -0.524 1.00 8.25 159 SER A O 1
ATOM 1287 N N . ASN A 1 163 ? -24.944 -17.550 0.990 1.00 4.95 160 ASN A N 1
ATOM 1288 C CA . ASN A 1 163 ? -24.293 -16.940 2.141 1.00 4.96 160 ASN A CA 1
ATOM 1289 C C . ASN A 1 163 ? -23.382 -17.903 2.893 1.00 4.51 160 ASN A C 1
ATOM 1290 O O . ASN A 1 163 ? -23.114 -17.692 4.084 1.00 5.77 160 ASN A O 1
ATOM 1295 N N . VAL A 1 164 ? -22.866 -18.924 2.208 1.00 4.64 161 VAL A N 1
ATOM 1296 C CA . VAL A 1 164 ? -21.944 -19.896 2.785 1.00 4.85 161 VAL A CA 1
ATOM 1297 C C . VAL A 1 164 ? -20.581 -19.753 2.120 1.00 4.31 161 VAL A C 1
ATOM 1298 O O . VAL A 1 164 ? -20.487 -19.615 0.892 1.00 5.89 161 VAL A O 1
ATOM 1302 N N . VAL A 1 165 ? -19.528 -19.811 2.935 1.00 4.16 162 VAL A N 1
ATOM 1303 C CA . VAL A 1 165 ? -18.152 -20.010 2.499 1.00 4.29 162 VAL A CA 1
ATOM 1304 C C . VAL A 1 165 ? -17.665 -21.268 3.211 1.00 3.65 162 VAL A C 1
ATOM 1305 O O . VAL A 1 165 ? -17.883 -21.408 4.420 1.00 5.19 162 VAL A O 1
ATOM 1309 N N . ILE A 1 166 ? -17.029 -22.187 2.486 1.00 4.02 163 ILE A N 1
ATOM 1310 C CA . ILE A 1 166 ? -16.471 -23.394 3.102 1.00 4.47 163 ILE A CA 1
ATOM 1311 C C . ILE A 1 166 ? -14.997 -23.158 3.395 1.00 4.25 163 ILE A C 1
ATOM 1312 O O . ILE A 1 166 ? -14.266 -22.669 2.525 1.00 5.02 163 ILE A O 1
ATOM 1317 N N . ALA A 1 167 ? -14.544 -23.511 4.601 1.00 4.62 164 ALA A N 1
ATOM 1318 C CA . ALA A 1 167 ? -13.123 -23.463 4.942 1.00 3.99 164 ALA A CA 1
ATOM 1319 C C . ALA A 1 167 ? -12.606 -24.880 5.144 1.00 4.29 164 ALA A C 1
ATOM 1320 O O . ALA A 1 167 ? -13.132 -25.619 5.990 1.00 5.20 164 ALA A O 1
ATOM 1322 N N . TYR A 1 168 ? -11.565 -25.246 4.393 1.00 4.40 165 TYR A N 1
ATOM 1323 C CA . TYR A 1 168 ? -10.887 -26.525 4.575 1.00 4.30 165 TYR A CA 1
ATOM 1324 C C . TYR A 1 168 ? -9.701 -26.333 5.513 1.00 4.39 165 TYR A C 1
ATOM 1325 O O . TYR A 1 168 ? -8.784 -25.560 5.213 1.00 5.49 165 TYR A O 1
ATOM 1334 N N . GLU A 1 169 ? -9.720 -27.041 6.638 1.00 4.82 166 GLU A N 1
ATOM 1335 C CA . GLU A 1 169 ? -8.635 -26.984 7.613 1.00 5.22 166 GLU A CA 1
ATOM 1336 C C . GLU A 1 169 ? -7.806 -28.256 7.533 1.00 5.47 166 GLU A C 1
ATOM 1337 O O . GLU A 1 169 ? -8.314 -29.340 7.870 1.00 6.36 166 GLU A O 1
ATOM 1343 N N . PRO A 1 170 ? -6.542 -28.183 7.133 1.00 5.61 167 PRO A N 1
ATOM 1344 C CA . PRO A 1 170 ? -5.673 -29.377 7.121 1.00 6.35 167 PRO A CA 1
ATOM 1345 C C . PRO A 1 170 ? -5.170 -29.666 8.532 1.00 6.52 167 PRO A C 1
ATOM 1346 O O . PRO A 1 170 ? -4.032 -29.394 8.901 1.00 7.54 167 PRO A O 1
ATOM 1350 N N . VAL A 1 171 ? -6.061 -30.235 9.347 1.00 6.73 168 VAL A N 1
ATOM 1351 C CA . VAL A 1 171 ? -5.749 -30.479 10.754 1.00 7.11 168 VAL A CA 1
ATOM 1352 C C . VAL A 1 171 ? -4.514 -31.356 10.882 1.00 7.55 168 VAL A C 1
ATOM 1353 O O . VAL A 1 171 ? -3.713 -31.201 11.816 1.00 9.51 168 VAL A O 1
ATOM 1357 N N . TRP A 1 172 ? -4.315 -32.251 9.914 1.00 7.77 169 TRP A N 1
ATOM 1358 C CA . TRP A 1 172 ? -3.151 -33.128 9.853 1.00 8.96 169 TRP A CA 1
ATOM 1359 C C . TRP A 1 172 ? -1.830 -32.378 9.780 1.00 9.08 169 TRP A C 1
ATOM 1360 O O . TRP A 1 172 ? -0.777 -32.977 10.042 1.00 10.95 169 TRP A O 1
ATOM 1371 N N A ALA A 1 173 ? -1.843 -31.082 9.462 0.46 9.22 170 ALA A N 1
ATOM 1372 N N B ALA A 1 173 ? -1.861 -31.111 9.371 0.54 9.50 170 ALA A N 1
ATOM 1373 C CA A ALA A 1 173 ? -0.612 -30.303 9.419 0.46 13.35 170 ALA A CA 1
ATOM 1374 C CA B ALA A 1 173 ? -0.664 -30.311 9.160 0.54 13.46 170 ALA A CA 1
ATOM 1375 C C A ALA A 1 173 ? -0.446 -29.349 10.592 0.46 18.20 170 ALA A C 1
ATOM 1376 C C B ALA A 1 173 ? -0.617 -29.118 10.101 0.54 16.07 170 ALA A C 1
ATOM 1377 O O A ALA A 1 173 ? 0.688 -28.971 10.903 0.46 18.14 170 ALA A O 1
ATOM 1378 O O B ALA A 1 173 ? 0.075 -28.136 9.821 0.54 14.12 170 ALA A O 1
ATOM 1381 N N A ILE A 1 174 ? -1.536 -28.957 11.247 0.46 18.06 171 ILE A N 1
ATOM 1382 N N B ILE A 1 174 ? -1.348 -29.186 11.210 0.54 16.71 171 ILE A N 1
ATOM 1383 C CA A ILE A 1 174 ? -1.488 -27.947 12.302 0.46 17.14 171 ILE A CA 1
ATOM 1384 C CA B ILE A 1 174 ? -1.412 -28.113 12.193 0.54 16.36 171 ILE A CA 1
ATOM 1385 C C A ILE A 1 174 ? -0.932 -28.608 13.561 0.46 16.79 171 ILE A C 1
ATOM 1386 C C B ILE A 1 174 ? -0.896 -28.694 13.502 0.54 16.64 171 ILE A C 1
ATOM 1387 O O A ILE A 1 174 ? -1.642 -29.331 14.260 0.46 22.16 171 ILE A O 1
ATOM 1388 O O B ILE A 1 174 ? -1.606 -29.442 14.185 0.54 22.15 171 ILE A O 1
ATOM 1391 N N . GLY A 1 175 ? 0.344 -28.361 13.853 1.00 21.96 172 GLY A N 1
ATOM 1392 C CA . GLY A 1 175 ? 0.930 -28.829 15.095 1.00 21.52 172 GLY A CA 1
ATOM 1393 C C . GLY A 1 175 ? 1.370 -30.273 15.114 1.00 25.93 172 GLY A C 1
ATOM 1394 O O . GLY A 1 175 ? 1.442 -30.874 16.189 1.00 30.61 172 GLY A O 1
ATOM 1395 N N A THR A 1 176 ? 1.697 -30.841 13.947 0.73 22.68 173 THR A N 1
ATOM 1396 N N B THR A 1 176 ? 1.657 -30.862 13.959 0.27 22.65 173 THR A N 1
ATOM 1397 C CA A THR A 1 176 ? 2.051 -32.247 13.819 0.73 24.06 173 THR A CA 1
ATOM 1398 C CA B THR A 1 176 ? 2.120 -32.242 13.896 0.27 23.84 173 THR A CA 1
ATOM 1399 C C A THR A 1 176 ? 3.451 -32.493 13.270 0.73 23.37 173 THR A C 1
ATOM 1400 C C B THR A 1 176 ? 3.602 -32.360 13.582 0.27 23.87 173 THR A C 1
ATOM 1401 O O A THR A 1 176 ? 3.917 -33.637 13.315 0.73 27.71 173 THR A O 1
ATOM 1402 O O B THR A 1 176 ? 4.284 -33.225 14.137 0.27 27.38 173 THR A O 1
ATOM 1409 N N . GLY A 1 177 ? 4.124 -31.475 12.740 1.00 24.01 174 GLY A N 1
ATOM 1410 C CA . GLY A 1 177 ? 5.425 -31.641 12.130 1.00 25.92 174 GLY A CA 1
ATOM 1411 C C . GLY A 1 177 ? 5.356 -31.822 10.631 1.00 26.30 174 GLY A C 1
ATOM 1412 O O . GLY A 1 177 ? 6.401 -31.819 9.968 1.00 29.84 174 GLY A O 1
ATOM 1413 N N . LYS A 1 178 ? 4.154 -31.985 10.081 1.00 20.29 175 LYS A N 1
ATOM 1414 C CA . LYS A 1 178 ? 3.952 -32.037 8.643 1.00 16.31 175 LYS A CA 1
ATOM 1415 C C . LYS A 1 178 ? 3.661 -30.636 8.128 1.00 17.40 175 LYS A C 1
ATOM 1416 O O . LYS A 1 178 ? 2.962 -29.854 8.779 1.00 17.96 175 LYS A O 1
ATOM 1422 N N . VAL A 1 179 ? 4.199 -30.327 6.952 1.00 18.60 176 VAL A N 1
ATOM 1423 C CA . VAL A 1 179 ? 3.959 -29.064 6.270 1.00 17.03 176 VAL A CA 1
ATOM 1424 C C . VAL A 1 179 ? 3.139 -29.357 5.022 1.00 15.71 176 VAL A C 1
ATOM 1425 O O . VAL A 1 179 ? 3.512 -30.218 4.214 1.00 25.28 176 VAL A O 1
ATOM 1429 N N . ALA A 1 180 ? 2.015 -28.662 4.879 1.00 12.85 177 ALA A N 1
ATOM 1430 C CA . ALA A 1 180 ? 1.170 -28.816 3.708 1.00 10.67 177 ALA A CA 1
ATOM 1431 C C . ALA A 1 180 ? 1.686 -27.923 2.591 1.00 13.34 177 ALA A C 1
ATOM 1432 O O . ALA A 1 180 ? 2.079 -26.777 2.822 1.00 16.26 177 ALA A O 1
ATOM 1434 N N . SER A 1 181 ? 1.693 -28.453 1.390 1.00 12.06 178 SER A N 1
ATOM 1435 C CA . SER A 1 181 ? 2.119 -27.680 0.241 1.00 12.09 178 SER A CA 1
ATOM 1436 C C . SER A 1 181 ? 0.917 -27.069 -0.454 1.00 10.53 178 SER A C 1
ATOM 1437 O O . SER A 1 181 ? -0.215 -27.542 -0.298 1.00 10.03 178 SER A O 1
ATOM 1440 N N . PRO A 1 182 ? 1.127 -26.011 -1.241 1.00 9.96 179 PRO A N 1
ATOM 1441 C CA . PRO A 1 182 ? 0.013 -25.474 -2.040 1.00 9.87 179 PRO A CA 1
ATOM 1442 C C . PRO A 1 182 ? -0.625 -26.512 -2.951 1.00 9.85 179 PRO A C 1
ATOM 1443 O O . PRO A 1 182 ? -1.848 -26.482 -3.151 1.00 10.02 179 PRO A O 1
ATOM 1447 N N . ALA A 1 183 ? 0.158 -27.452 -3.489 1.00 10.45 180 ALA A N 1
ATOM 1448 C CA . ALA A 1 183 ? -0.422 -28.504 -4.319 1.00 10.84 180 ALA A CA 1
ATOM 1449 C C . ALA A 1 183 ? -1.354 -29.404 -3.514 1.00 9.23 180 ALA A C 1
ATOM 1450 O O . ALA A 1 183 ? -2.400 -29.835 -4.018 1.00 9.43 180 ALA A O 1
ATOM 1452 N N . GLN A 1 184 ? -0.989 -29.709 -2.264 1.00 9.48 181 GLN A N 1
ATOM 1453 C CA . GLN A 1 184 ? -1.842 -30.555 -1.434 1.00 9.34 181 GLN A CA 1
ATOM 1454 C C . GLN A 1 184 ? -3.149 -29.854 -1.091 1.00 8.29 181 GLN A C 1
ATOM 1455 O O . GLN A 1 184 ? -4.203 -30.495 -1.012 1.00 8.73 181 GLN A O 1
ATOM 1461 N N . ALA A 1 185 ? -3.094 -28.540 -0.870 1.00 7.62 182 ALA A N 1
ATOM 1462 C CA . ALA A 1 185 ? -4.314 -27.774 -0.639 1.00 7.74 182 ALA A CA 1
ATOM 1463 C C . ALA A 1 185 ? -5.210 -27.813 -1.869 1.00 6.97 182 ALA A C 1
ATOM 1464 O O . ALA A 1 185 ? -6.412 -28.100 -1.775 1.00 6.90 182 ALA A O 1
ATOM 1466 N N . GLN A 1 186 ? -4.628 -27.547 -3.040 1.00 7.39 183 GLN A N 1
ATOM 1467 C CA . GLN A 1 186 ? -5.391 -27.547 -4.285 1.00 7.29 183 GLN A CA 1
ATOM 1468 C C . GLN A 1 186 ? -6.073 -28.891 -4.528 1.00 7.23 183 GLN A C 1
ATOM 1469 O O . GLN A 1 186 ? -7.222 -28.938 -4.989 1.00 6.98 183 GLN A O 1
ATOM 1475 N N . GLU A 1 187 ? -5.389 -29.995 -4.220 1.00 7.35 184 GLU A N 1
ATOM 1476 C CA . GLU A 1 187 ? -5.987 -31.311 -4.425 1.00 8.43 184 GLU A CA 1
ATOM 1477 C C . GLU A 1 187 ? -7.274 -31.467 -3.622 1.00 6.94 184 GLU A C 1
ATOM 1478 O O . GLU A 1 187 ? -8.293 -31.925 -4.149 1.00 7.94 184 GLU A O 1
ATOM 1481 N N . VAL A 1 188 ? -7.251 -31.091 -2.340 1.00 6.66 185 VAL A N 1
ATOM 1482 C CA . VAL A 1 188 ? -8.453 -31.216 -1.518 1.00 6.64 185 VAL A CA 1
ATOM 1483 C C . VAL A 1 188 ? -9.540 -30.267 -2.005 1.00 5.94 185 VAL A C 1
ATOM 1484 O O . VAL A 1 188 ? -10.712 -30.647 -2.114 1.00 6.11 185 VAL A O 1
ATOM 1488 N N . HIS A 1 189 ? -9.180 -29.010 -2.272 1.00 5.37 186 HIS A N 1
ATOM 1489 C CA . HIS A 1 189 ? -10.186 -28.044 -2.699 1.00 5.33 186 HIS A CA 1
ATOM 1490 C C . HIS A 1 189 ? -10.853 -28.480 -4.004 1.00 5.22 186 HIS A C 1
ATOM 1491 O O . HIS A 1 189 ? -12.071 -28.339 -4.166 1.00 5.54 186 HIS A O 1
ATOM 1498 N N . ASP A 1 190 ? -10.066 -29.000 -4.951 1.00 5.33 187 ASP A N 1
ATOM 1499 C CA . ASP A 1 190 ? -10.615 -29.484 -6.217 1.00 5.95 187 ASP A CA 1
ATOM 1500 C C . ASP A 1 190 ? -11.578 -30.645 -5.987 1.00 5.78 187 ASP A C 1
ATOM 1501 O O . ASP A 1 190 ? -12.696 -30.661 -6.519 1.00 6.56 187 ASP A O 1
ATOM 1506 N N . GLU A 1 191 ? -11.163 -31.629 -5.188 1.00 6.81 188 GLU A N 1
ATOM 1507 C CA . GLU A 1 191 ? -12.031 -32.772 -4.925 1.00 7.39 188 GLU A CA 1
ATOM 1508 C C . GLU A 1 191 ? -13.298 -32.358 -4.184 1.00 6.74 188 GLU A C 1
ATOM 1509 O O . GLU A 1 191 ? -14.378 -32.906 -4.439 1.00 7.32 188 GLU A O 1
ATOM 1515 N N . LEU A 1 192 ? -13.188 -31.402 -3.258 1.00 6.36 189 LEU A N 1
ATOM 1516 C CA . LEU A 1 192 ? -14.370 -30.934 -2.547 1.00 7.28 189 LEU A CA 1
ATOM 1517 C C . LEU A 1 192 ? -15.321 -30.203 -3.486 1.00 5.58 189 LEU A C 1
ATOM 1518 O O . LEU A 1 192 ? -16.540 -30.406 -3.430 1.00 6.62 189 LEU A O 1
ATOM 1523 N N . ARG A 1 193 ? -14.786 -29.361 -4.372 1.00 5.73 190 ARG A N 1
ATOM 1524 C CA . ARG A 1 193 ? -15.647 -28.670 -5.328 1.00 5.23 190 ARG A CA 1
ATOM 1525 C C . ARG A 1 193 ? -16.337 -29.659 -6.263 1.00 5.61 190 ARG A C 1
ATOM 1526 O O . ARG A 1 193 ? -17.519 -29.495 -6.594 1.00 5.92 190 ARG A O 1
ATOM 1534 N N A LYS A 1 194 ? -15.611 -30.694 -6.696 0.59 6.00 191 LYS A N 1
ATOM 1535 N N B LYS A 1 194 ? -15.617 -30.696 -6.695 0.41 6.01 191 LYS A N 1
ATOM 1536 C CA A LYS A 1 194 ? -16.211 -31.725 -7.538 0.59 6.12 191 LYS A CA 1
ATOM 1537 C CA B LYS A 1 194 ? -16.230 -31.709 -7.548 0.41 6.16 191 LYS A CA 1
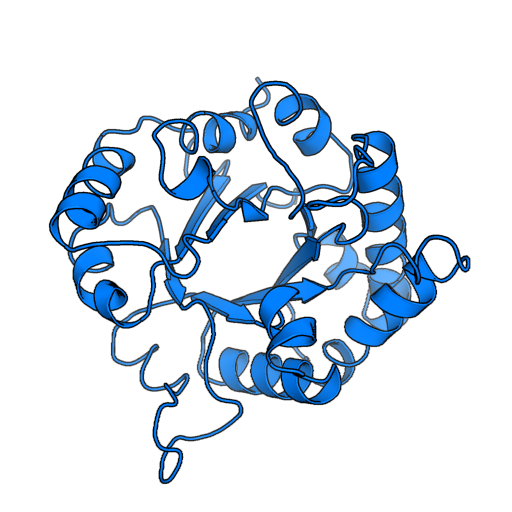ATOM 1538 C C A LYS A 1 194 ? -17.335 -32.444 -6.803 0.59 6.70 191 LYS A C 1
ATOM 1539 C C B LYS A 1 194 ? -17.324 -32.471 -6.809 0.41 6.74 191 LYS A C 1
ATOM 1540 O O A LYS A 1 194 ? -18.365 -32.780 -7.403 0.59 7.35 191 LYS A O 1
ATOM 1541 O O B LYS A 1 194 ? -18.326 -32.864 -7.420 0.41 7.45 191 LYS A O 1
ATOM 1550 N N . TRP A 1 195 ? -17.153 -32.683 -5.500 1.00 7.19 192 TRP A N 1
ATOM 1551 C CA . TRP A 1 195 ? -18.212 -33.287 -4.696 1.00 8.43 192 TRP A CA 1
ATOM 1552 C C . TRP A 1 195 ? -19.446 -32.395 -4.667 1.00 7.21 192 TRP A C 1
ATOM 1553 O O . TRP A 1 195 ? -20.578 -32.878 -4.823 1.00 7.05 192 TRP A O 1
ATOM 1564 N N . LEU A 1 196 ? -19.246 -31.087 -4.464 1.00 7.10 193 LEU A N 1
ATOM 1565 C CA . LEU A 1 196 ? -20.365 -30.150 -4.467 1.00 7.04 193 LEU A CA 1
ATOM 1566 C C . LEU A 1 196 ? -21.100 -30.179 -5.795 1.00 6.45 193 LEU A C 1
ATOM 1567 O O . LEU A 1 196 ? -22.333 -30.090 -5.836 1.00 7.66 193 LEU A O 1
ATOM 1572 N N . ALA A 1 197 ? -20.356 -30.264 -6.897 1.00 5.87 194 ALA A N 1
ATOM 1573 C CA . ALA A 1 197 ? -20.993 -30.256 -8.208 1.00 6.54 194 ALA A CA 1
ATOM 1574 C C . ALA A 1 197 ? -21.920 -31.450 -8.370 1.00 6.22 194 ALA A C 1
ATOM 1575 O O . ALA A 1 197 ? -23.016 -31.324 -8.928 1.00 8.87 194 ALA A O 1
ATOM 1577 N N . LYS A 1 198 ? -21.504 -32.613 -7.873 1.00 6.21 195 LYS A N 1
ATOM 1578 C CA . LYS A 1 198 ? -22.291 -33.828 -8.047 1.00 6.74 195 LYS A CA 1
ATOM 1579 C C . LYS A 1 198 ? -23.424 -33.932 -7.034 1.00 6.98 195 LYS A C 1
ATOM 1580 O O . LYS A 1 198 ? -24.498 -34.460 -7.356 1.00 8.63 195 LYS A O 1
ATOM 1586 N N . ASN A 1 199 ? -23.201 -33.466 -5.803 1.00 7.48 196 ASN A N 1
ATOM 1587 C CA . ASN A 1 199 ? -24.158 -33.659 -4.719 1.00 8.17 196 ASN A CA 1
ATOM 1588 C C . ASN A 1 199 ? -25.086 -32.477 -4.497 1.00 7.75 196 ASN A C 1
ATOM 1589 O O . ASN A 1 199 ? -26.103 -32.630 -3.805 1.00 10.00 196 ASN A O 1
ATOM 1594 N N . VAL A 1 200 ? -24.746 -31.305 -5.023 1.00 7.32 197 VAL A N 1
ATOM 1595 C CA . VAL A 1 200 ? -25.610 -30.135 -4.922 1.00 8.14 197 VAL A CA 1
ATOM 1596 C C . VAL A 1 200 ? -25.963 -29.680 -6.333 1.00 7.65 197 VAL A C 1
ATOM 1597 O O . VAL A 1 200 ? -27.049 -29.999 -6.832 1.00 10.60 197 VAL A O 1
ATOM 1601 N N . SER A 1 201 ? -25.048 -28.975 -7.000 1.00 7.38 198 SER A N 1
ATOM 1602 C CA . SER A 1 201 ? -25.257 -28.579 -8.389 1.00 7.28 198 SER A CA 1
ATOM 1603 C C . SER A 1 201 ? -23.968 -27.986 -8.938 1.00 6.65 198 SER A C 1
ATOM 1604 O O . SER A 1 201 ? -23.106 -27.519 -8.182 1.00 6.56 198 SER A O 1
ATOM 1607 N N . ALA A 1 202 ? -23.866 -27.980 -10.271 1.00 7.90 199 ALA A N 1
ATOM 1608 C CA . ALA A 1 202 ? -22.726 -27.344 -10.923 1.00 7.10 199 ALA A CA 1
ATOM 1609 C C . ALA A 1 202 ? -22.642 -25.866 -10.564 1.00 7.28 199 ALA A C 1
ATOM 1610 O O . ALA A 1 202 ? -21.543 -25.334 -10.354 1.00 7.18 199 ALA A O 1
ATOM 1612 N N . ASP A 1 203 ? -23.791 -25.188 -10.480 1.00 7.44 200 ASP A N 1
ATOM 1613 C CA . ASP A 1 203 ? -23.785 -23.763 -10.166 1.00 7.57 200 ASP A CA 1
ATOM 1614 C C . ASP A 1 203 ? -23.270 -23.503 -8.756 1.00 6.73 200 ASP A C 1
ATOM 1615 O O . ASP A 1 203 ? -22.479 -22.576 -8.544 1.00 7.35 200 ASP A O 1
ATOM 1620 N N . VAL A 1 204 ? -23.713 -24.295 -7.778 1.00 7.10 201 VAL A N 1
ATOM 1621 C CA . VAL A 1 204 ? -23.224 -24.118 -6.413 1.00 6.76 201 VAL A CA 1
ATOM 1622 C C . VAL A 1 204 ? -21.723 -24.369 -6.344 1.00 5.61 201 VAL A C 1
ATOM 1623 O O . VAL A 1 204 ? -20.983 -23.629 -5.682 1.00 6.09 201 VAL A O 1
ATOM 1627 N N . ALA A 1 205 ? -21.243 -25.398 -7.043 1.00 5.99 202 ALA A N 1
ATOM 1628 C CA . ALA A 1 205 ? -19.807 -25.666 -7.046 1.00 5.92 202 ALA A CA 1
ATOM 1629 C C . ALA A 1 205 ? -19.030 -24.495 -7.631 1.00 5.16 202 ALA A C 1
ATOM 1630 O O . ALA A 1 205 ? -17.969 -24.119 -7.115 1.00 6.29 202 ALA A O 1
ATOM 1632 N N . ALA A 1 206 ? -19.552 -23.896 -8.701 1.00 6.27 203 ALA A N 1
ATOM 1633 C CA . ALA A 1 206 ? -18.826 -22.838 -9.392 1.00 6.76 203 ALA A CA 1
ATOM 1634 C C . ALA A 1 206 ? -18.818 -21.529 -8.615 1.00 5.70 203 ALA A C 1
ATOM 1635 O O . ALA A 1 206 ? -17.911 -20.707 -8.808 1.00 6.95 203 ALA A O 1
ATOM 1637 N N . THR A 1 207 ? -19.809 -21.299 -7.756 1.00 5.80 204 THR A N 1
ATOM 1638 C CA . THR A 1 207 ? -19.963 -20.007 -7.102 1.00 6.32 204 THR A CA 1
ATOM 1639 C C . THR A 1 207 ? -19.573 -19.993 -5.628 1.00 5.70 204 THR A C 1
ATOM 1640 O O . THR A 1 207 ? -19.393 -18.904 -5.069 1.00 7.01 204 THR A O 1
ATOM 1644 N N . THR A 1 208 ? -19.421 -21.148 -4.982 1.00 5.39 205 THR A N 1
ATOM 1645 C CA . THR A 1 208 ? -19.142 -21.165 -3.549 1.00 5.07 205 THR A CA 1
ATOM 1646 C C . THR A 1 208 ? -17.646 -21.012 -3.298 1.00 4.37 205 THR A C 1
ATOM 1647 O O . THR A 1 208 ? -16.836 -21.778 -3.829 1.00 5.63 205 THR A O 1
ATOM 1651 N N . ARG A 1 209 ? -17.273 -20.031 -2.480 1.00 4.11 206 ARG A N 1
ATOM 1652 C CA . ARG A 1 209 ? -15.870 -19.897 -2.103 1.00 4.56 206 ARG A CA 1
ATOM 1653 C C . ARG A 1 209 ? -15.466 -21.054 -1.195 1.00 3.93 206 ARG A C 1
ATOM 1654 O O . ARG A 1 209 ? -16.191 -21.397 -0.252 1.00 4.80 206 ARG A O 1
ATOM 1662 N N . ILE A 1 210 ? -14.304 -21.645 -1.484 1.00 4.11 207 ILE A N 1
ATOM 1663 C CA . ILE A 1 210 ? -13.658 -22.642 -0.634 1.00 4.16 207 ILE A CA 1
ATOM 1664 C C . ILE A 1 210 ? -12.307 -22.058 -0.245 1.00 3.68 207 ILE A C 1
ATOM 1665 O O . ILE A 1 210 ? -11.422 -21.888 -1.098 1.00 4.69 207 ILE A O 1
ATOM 1670 N N . ILE A 1 211 ? -12.164 -21.698 1.031 1.00 3.80 208 ILE A N 1
ATOM 1671 C CA . ILE A 1 211 ? -10.980 -21.015 1.543 1.00 3.87 208 ILE A CA 1
ATOM 1672 C C . ILE A 1 211 ? -10.118 -21.994 2.322 1.00 3.50 208 ILE A C 1
ATOM 1673 O O . ILE A 1 211 ? -10.603 -22.991 2.867 1.00 4.76 208 ILE A O 1
ATOM 1678 N N . TYR A 1 212 ? -8.820 -21.708 2.363 1.00 4.21 209 TYR A N 1
ATOM 1679 C CA . TYR A 1 212 ? -7.829 -22.576 2.981 1.00 4.46 209 TYR A CA 1
ATOM 1680 C C . TYR A 1 212 ? -7.556 -22.117 4.407 1.00 4.58 209 TYR A C 1
ATOM 1681 O O . TYR A 1 212 ? -7.205 -20.952 4.637 1.00 4.94 209 TYR A O 1
ATOM 1690 N N . GLY A 1 213 ? -7.696 -23.043 5.355 1.00 5.18 210 GLY A N 1
ATOM 1691 C CA . GLY A 1 213 ? -7.552 -22.736 6.765 1.00 5.82 210 GLY A CA 1
ATOM 1692 C C . GLY A 1 213 ? -6.327 -23.332 7.426 1.00 5.87 210 GLY A C 1
ATOM 1693 O O . GLY A 1 213 ? -6.311 -23.522 8.646 1.00 8.16 210 GLY A O 1
ATOM 1694 N N . GLY A 1 214 ? -5.300 -23.638 6.647 1.00 6.53 211 GLY A N 1
ATOM 1695 C CA . GLY A 1 214 ? -4.014 -24.036 7.182 1.00 7.42 211 GLY A CA 1
ATOM 1696 C C . GLY A 1 214 ? -3.151 -22.837 7.496 1.00 7.34 211 GLY A C 1
ATOM 1697 O O . GLY A 1 214 ? -3.625 -21.702 7.576 1.00 10.48 211 GLY A O 1
ATOM 1698 N N A SER A 1 215 ? -1.859 -23.102 7.683 0.41 8.45 212 SER A N 1
ATOM 1699 N N B SER A 1 215 ? -1.857 -23.097 7.674 0.59 8.41 212 SER A N 1
ATOM 1700 C CA A SER A 1 215 ? -0.896 -22.040 7.944 0.41 9.75 212 SER A CA 1
ATOM 1701 C CA B SER A 1 215 ? -0.906 -22.032 7.969 0.59 9.76 212 SER A CA 1
ATOM 1702 C C A SER A 1 215 ? -0.733 -21.185 6.695 0.41 8.89 212 SER A C 1
ATOM 1703 C C B SER A 1 215 ? -0.684 -21.179 6.724 0.59 8.84 212 SER A C 1
ATOM 1704 O O A SER A 1 215 ? -0.416 -21.700 5.618 0.41 10.85 212 SER A O 1
ATOM 1705 O O B SER A 1 215 ? -0.274 -21.692 5.678 0.59 11.20 212 SER A O 1
ATOM 1710 N N . VAL A 1 216 ? -0.955 -19.880 6.834 1.00 8.43 213 VAL A N 1
ATOM 1711 C CA . VAL A 1 216 ? -0.841 -18.944 5.722 1.00 7.42 213 VAL A CA 1
ATOM 1712 C C . VAL A 1 216 ? 0.100 -17.821 6.131 1.00 7.28 213 VAL A C 1
ATOM 1713 O O . VAL A 1 216 ? -0.087 -17.201 7.185 1.00 8.81 213 VAL A O 1
ATOM 1717 N N . ASN A 1 217 ? 1.096 -17.547 5.298 1.00 6.90 214 ASN A N 1
ATOM 1718 C CA . ASN A 1 217 ? 2.103 -16.543 5.620 1.00 6.97 214 ASN A CA 1
ATOM 1719 C C . ASN A 1 217 ? 2.704 -16.029 4.315 1.00 7.88 214 ASN A C 1
ATOM 1720 O O . ASN A 1 217 ? 2.300 -16.430 3.218 1.00 7.80 214 ASN A O 1
ATOM 1725 N N . GLY A 1 218 ? 3.692 -15.138 4.442 1.00 9.36 215 GLY A N 1
ATOM 1726 C CA . GLY A 1 218 ? 4.314 -14.545 3.271 1.00 10.14 215 GLY A CA 1
ATOM 1727 C C . GLY A 1 218 ? 5.021 -15.532 2.364 1.00 9.26 215 GLY A C 1
ATOM 1728 O O . GLY A 1 218 ? 5.235 -15.233 1.183 1.00 11.28 215 GLY A O 1
ATOM 1729 N N . GLY A 1 219 ? 5.393 -16.699 2.882 1.00 8.73 216 GLY A N 1
ATOM 1730 C CA . GLY A 1 219 ? 6.044 -17.701 2.062 1.00 9.54 216 GLY A CA 1
ATOM 1731 C C . GLY A 1 219 ? 5.122 -18.540 1.204 1.00 8.03 216 GLY A C 1
ATOM 1732 O O . GLY A 1 219 ? 5.598 -19.212 0.284 1.00 9.62 216 GLY A O 1
ATOM 1733 N N . ASN A 1 220 ? 3.812 -18.522 1.470 1.00 7.13 217 ASN A N 1
ATOM 1734 C CA . ASN A 1 220 ? 2.894 -19.358 0.714 1.00 7.65 217 ASN A CA 1
ATOM 1735 C C . ASN A 1 220 ? 1.600 -18.681 0.292 1.00 6.80 217 ASN A C 1
ATOM 1736 O O . ASN A 1 220 ? 0.803 -19.324 -0.400 1.00 7.49 217 ASN A O 1
ATOM 1741 N N . ASP A 1 221 ? 1.363 -17.415 0.649 1.00 7.10 218 ASP A N 1
ATOM 1742 C CA . ASP A 1 221 ? 0.028 -16.866 0.415 1.00 6.92 218 ASP A CA 1
ATOM 1743 C C . ASP A 1 221 ? -0.262 -16.643 -1.067 1.00 7.25 218 ASP A C 1
ATOM 1744 O O . ASP A 1 221 ? -1.370 -16.937 -1.534 1.00 7.78 218 ASP A O 1
ATOM 1749 N N . LYS A 1 222 ? 0.713 -16.142 -1.830 1.00 8.47 219 LYS A N 1
ATOM 1750 C CA . LYS A 1 222 ? 0.496 -15.982 -3.266 1.00 9.00 219 LYS A CA 1
ATOM 1751 C C . LYS A 1 222 ? 0.372 -17.335 -3.952 1.00 7.57 219 LYS A C 1
ATOM 1752 O O . LYS A 1 222 ? -0.442 -17.507 -4.871 1.00 8.36 219 LYS A O 1
ATOM 1755 N N . GLU A 1 223 ? 1.173 -18.305 -3.512 1.00 8.56 220 GLU A N 1
ATOM 1756 C CA . GLU A 1 223 ? 1.150 -19.633 -4.112 1.00 8.32 220 GLU A CA 1
ATOM 1757 C C . GLU A 1 223 ? -0.182 -20.328 -3.853 1.00 7.26 220 GLU A C 1
ATOM 1758 O O . GLU A 1 223 ? -0.757 -20.948 -4.757 1.00 8.30 220 GLU A O 1
ATOM 1764 N N . LEU A 1 224 ? -0.687 -20.237 -2.623 1.00 6.97 221 LEU A N 1
ATOM 1765 C CA . LEU A 1 224 ? -1.990 -20.813 -2.305 1.00 6.49 221 LEU A CA 1
ATOM 1766 C C . LEU A 1 224 ? -3.109 -20.067 -3.017 1.00 6.97 221 LEU A C 1
ATOM 1767 O O . LEU A 1 224 ? -4.000 -20.686 -3.613 1.00 7.26 221 LEU A O 1
ATOM 1772 N N . GLY A 1 225 ? -3.096 -18.733 -2.939 1.00 7.32 222 GLY A N 1
ATOM 1773 C CA . GLY A 1 225 ? -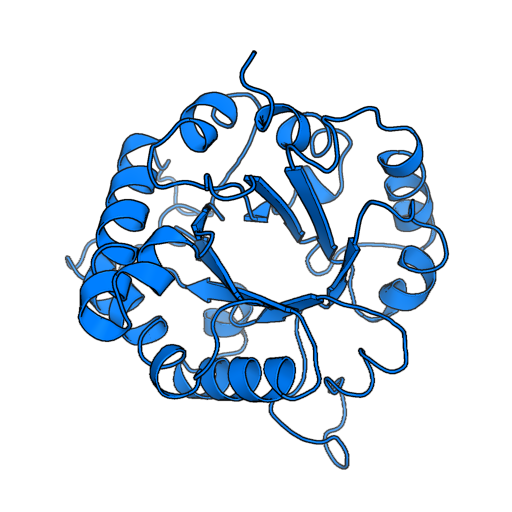4.187 -17.956 -3.498 1.00 7.61 222 GLY A CA 1
ATOM 1774 C C . GLY A 1 225 ? -4.333 -18.134 -4.993 1.00 7.86 222 GLY A C 1
ATOM 1775 O O . GLY A 1 225 ? -5.445 -18.059 -5.526 1.00 8.87 222 GLY A O 1
ATOM 1776 N N . GLY A 1 226 ? -3.225 -18.395 -5.687 1.00 7.51 223 GLY A N 1
ATOM 1777 C CA . GLY A 1 226 ? -3.260 -18.593 -7.123 1.00 8.45 223 GLY A CA 1
ATOM 1778 C C . GLY A 1 226 ? -3.712 -19.965 -7.573 1.00 8.00 223 GLY A C 1
ATOM 1779 O O . GLY A 1 226 ? -3.876 -20.177 -8.778 1.00 9.92 223 GLY A O 1
ATOM 1780 N N . GLN A 1 227 ? -3.926 -20.900 -6.649 1.00 6.70 224 GLN A N 1
ATOM 1781 C CA . GLN A 1 227 ? -4.449 -22.205 -7.029 1.00 7.37 224 GLN A CA 1
ATOM 1782 C C . GLN A 1 227 ? -5.886 -22.087 -7.529 1.00 6.15 224 GLN A C 1
ATOM 1783 O O . GLN A 1 227 ? -6.671 -21.271 -7.041 1.00 7.21 224 GLN A O 1
ATOM 1789 N N . ALA A 1 228 ? -6.233 -22.942 -8.499 1.00 6.77 225 ALA A N 1
ATOM 1790 C CA . ALA A 1 228 ? -7.504 -22.801 -9.209 1.00 7.26 225 ALA A CA 1
ATOM 1791 C C . ALA A 1 228 ? -8.711 -22.917 -8.286 1.00 6.03 225 ALA A C 1
ATOM 1792 O O . ALA A 1 228 ? -9.726 -22.244 -8.505 1.00 7.88 225 ALA A O 1
ATOM 1794 N N . ASP A 1 229 ? -8.630 -23.748 -7.252 1.00 5.75 226 ASP A N 1
ATOM 1795 C CA . ASP A 1 229 ? -9.787 -24.025 -6.417 1.00 5.39 226 ASP A CA 1
ATOM 1796 C C . ASP A 1 229 ? -9.659 -23.464 -5.011 1.00 4.68 226 ASP A C 1
ATOM 1797 O O . ASP A 1 229 ? -10.503 -23.758 -4.157 1.00 5.18 226 ASP A O 1
ATOM 1802 N N . VAL A 1 230 ? -8.640 -22.644 -4.757 1.00 5.08 227 VAL A N 1
ATOM 1803 C CA . VAL A 1 230 ? -8.456 -21.956 -3.480 1.00 5.27 227 VAL A CA 1
ATOM 1804 C C . VAL A 1 230 ? -8.919 -20.514 -3.643 1.00 4.96 227 VAL A C 1
ATOM 1805 O O . VAL A 1 230 ? -8.362 -19.764 -4.456 1.00 6.83 227 VAL A O 1
ATOM 1809 N N . ASP A 1 231 ? -9.922 -20.112 -2.859 1.00 4.53 228 ASP A N 1
ATOM 1810 C CA . ASP A 1 231 ? -10.562 -18.814 -3.023 1.00 5.21 228 ASP A CA 1
ATOM 1811 C C . ASP A 1 231 ? -10.226 -17.835 -1.907 1.00 4.42 228 ASP A C 1
ATOM 1812 O O . ASP A 1 231 ? -10.894 -16.799 -1.788 1.00 5.40 228 ASP A O 1
ATOM 1817 N N . GLY A 1 232 ? -9.235 -18.136 -1.082 1.00 4.52 229 GLY A N 1
ATOM 1818 C CA . GLY A 1 232 ? -8.897 -17.277 0.025 1.00 4.78 229 GLY A CA 1
ATOM 1819 C C . GLY A 1 232 ? -8.460 -18.093 1.217 1.00 3.85 229 GLY A C 1
ATOM 1820 O O . GLY A 1 232 ? -8.076 -19.257 1.079 1.00 4.35 229 GLY A O 1
ATOM 1821 N N A PHE A 1 233 ? -8.526 -17.465 2.395 0.57 4.28 230 PHE A N 1
ATOM 1822 N N B PHE A 1 233 ? -8.549 -17.478 2.395 0.43 4.29 230 PHE A N 1
ATOM 1823 C CA A PHE A 1 233 ? -7.899 -17.987 3.603 0.57 4.52 230 PHE A CA 1
ATOM 1824 C CA B PHE A 1 233 ? -7.969 -18.051 3.598 0.43 4.57 230 PHE A CA 1
ATOM 1825 C C A PHE A 1 233 ? -8.800 -17.787 4.817 0.57 4.57 230 PHE A C 1
ATOM 1826 C C B PHE A 1 233 ? -8.869 -17.834 4.799 0.43 4.37 230 PHE A C 1
ATOM 1827 O O A PHE A 1 233 ? -9.494 -16.769 4.931 0.57 4.64 230 PHE A O 1
ATOM 1828 O O B PHE A 1 233 ? -9.625 -16.859 4.873 0.43 5.07 230 PHE A O 1
ATOM 1843 N N . LEU A 1 234 ? -8.751 -18.752 5.751 1.00 4.78 231 LEU A N 1
ATOM 1844 C CA . LEU A 1 234 ? -9.207 -18.552 7.127 1.00 5.46 231 LEU A CA 1
ATOM 1845 C C . LEU A 1 234 ? -7.929 -18.566 7.970 1.00 4.70 231 LEU A C 1
ATOM 1846 O O . LEU A 1 234 ? -7.325 -19.624 8.186 1.00 6.66 231 LEU A O 1
ATOM 1851 N N . VAL A 1 235 ? -7.494 -17.387 8.396 1.00 6.13 232 VAL A N 1
ATOM 1852 C CA . VAL A 1 235 ? -6.214 -17.196 9.071 1.00 6.52 232 VAL A CA 1
ATOM 1853 C C . VAL A 1 235 ? -6.385 -17.364 10.572 1.00 7.50 232 VAL A C 1
ATOM 1854 O O . VAL A 1 235 ? -7.368 -16.890 11.154 1.00 10.70 232 VAL A O 1
ATOM 1858 N N . GLY A 1 236 ? -5.408 -18.015 11.206 1.00 8.91 233 GLY A N 1
ATOM 1859 C CA . GLY A 1 236 ? -5.342 -18.125 12.653 1.00 10.93 233 GLY A CA 1
ATOM 1860 C C . GLY A 1 236 ? -4.536 -17.013 13.305 1.00 10.35 233 GLY A C 1
ATOM 1861 O O . GLY A 1 236 ? -4.955 -15.852 13.269 1.00 10.69 233 GLY A O 1
ATOM 1862 N N . GLY A 1 237 ? -3.364 -17.349 13.865 1.00 10.37 234 GLY A N 1
ATOM 1863 C CA . GLY A 1 237 ? -2.641 -16.419 14.726 1.00 12.32 234 GLY A CA 1
ATOM 1864 C C . GLY A 1 237 ? -2.208 -15.124 14.064 1.00 9.98 234 GLY A C 1
ATOM 1865 O O . GLY A 1 237 ? -2.157 -14.077 14.720 1.00 10.65 234 GLY A O 1
ATOM 1866 N N . ALA A 1 238 ? -1.867 -15.168 12.775 1.00 10.10 235 ALA A N 1
ATOM 1867 C CA . ALA A 1 238 ? -1.499 -13.937 12.087 1.00 10.10 235 ALA A CA 1
ATOM 1868 C C . ALA A 1 238 ? -2.642 -12.931 12.066 1.00 8.54 235 ALA A C 1
ATOM 1869 O O . ALA A 1 238 ? -2.402 -11.745 11.821 1.00 9.66 235 ALA A O 1
ATOM 1871 N N . SER A 1 239 ? -3.878 -13.375 12.324 1.00 8.48 236 SER A N 1
ATOM 1872 C CA . SER A 1 239 ? -5.007 -12.456 12.296 1.00 7.53 236 SER A CA 1
ATOM 1873 C C . SER A 1 239 ? -4.937 -11.414 13.403 1.00 6.27 236 SER A C 1
ATOM 1874 O O . SER A 1 239 ? -5.571 -10.361 13.278 1.00 7.17 236 SER A O 1
ATOM 1877 N N . LEU A 1 240 ? -4.177 -11.679 14.468 1.00 6.51 237 LEU A N 1
ATOM 1878 C CA . LEU A 1 240 ? -3.980 -10.712 15.537 1.00 6.96 237 LEU A CA 1
ATOM 1879 C C . LEU A 1 240 ? -2.897 -9.692 15.220 1.00 6.82 237 LEU A C 1
ATOM 1880 O O . LEU A 1 240 ? -2.727 -8.736 15.984 1.00 8.70 237 LEU A O 1
ATOM 1885 N N . LYS A 1 241 ? -2.170 -9.862 14.124 1.00 7.79 238 LYS A N 1
ATOM 1886 C CA . LYS A 1 241 ? -0.925 -9.148 13.894 1.00 8.21 238 LYS A CA 1
ATOM 1887 C C . LYS A 1 241 ? -0.978 -8.346 12.602 1.00 8.09 238 LYS A C 1
ATOM 1888 O O . LYS A 1 241 ? -1.843 -8.580 11.746 1.00 7.44 238 LYS A O 1
ATOM 1894 N N . PRO A 1 242 ? -0.064 -7.388 12.422 1.00 7.94 239 PRO A N 1
ATOM 1895 C CA . PRO A 1 242 ? -0.048 -6.638 11.157 1.00 8.82 239 PRO A CA 1
ATOM 1896 C C . PRO A 1 242 ? 0.162 -7.518 9.947 1.00 7.96 239 PRO A C 1
ATOM 1897 O O . PRO A 1 242 ? -0.245 -7.133 8.845 1.00 9.21 239 PRO A O 1
ATOM 1901 N N . GLU A 1 243 ? 0.752 -8.704 10.126 1.00 7.74 240 GLU A N 1
ATOM 1902 C CA . GLU A 1 243 ? 0.947 -9.639 9.023 1.00 8.13 240 GLU A CA 1
ATOM 1903 C C . GLU A 1 243 ? -0.367 -9.998 8.332 1.00 7.14 240 GLU A C 1
ATOM 1904 O O . GLU A 1 243 ? -0.361 -10.367 7.152 1.00 7.88 240 GLU A O 1
ATOM 1910 N N . PHE A 1 244 ? -1.498 -9.911 9.042 1.00 6.58 241 PHE A N 1
ATOM 1911 C CA . PHE A 1 244 ? -2.801 -10.178 8.427 1.00 6.12 241 PHE A CA 1
ATOM 1912 C C . PHE A 1 244 ? -3.033 -9.287 7.208 1.00 6.01 241 PHE A C 1
ATOM 1913 O O . PHE A 1 244 ? -3.639 -9.718 6.220 1.00 6.25 241 PHE A O 1
ATOM 1921 N N A ILE A 1 245 ? -2.551 -8.044 7.258 0.66 6.17 242 ILE A N 1
ATOM 1922 N N B ILE A 1 245 ? -2.554 -8.040 7.267 0.34 6.20 242 ILE A N 1
ATOM 1923 C CA A ILE A 1 245 ? -2.755 -7.115 6.149 0.66 6.78 242 ILE A CA 1
ATOM 1924 C CA B ILE A 1 245 ? -2.730 -7.101 6.161 0.34 6.81 242 ILE A CA 1
ATOM 1925 C C A ILE A 1 245 ? -2.052 -7.604 4.888 0.66 6.24 242 ILE A C 1
ATOM 1926 C C B ILE A 1 245 ? -2.057 -7.619 4.899 0.34 6.32 242 ILE A C 1
ATOM 1927 O O A ILE A 1 245 ? -2.601 -7.519 3.782 0.66 6.75 242 ILE A O 1
ATOM 1928 O O B ILE A 1 245 ? -2.628 -7.560 3.803 0.34 6.76 242 ILE A O 1
ATOM 1937 N N . ASP A 1 246 ? -0.829 -8.125 5.029 1.00 7.06 243 ASP A N 1
ATOM 1938 C CA . ASP A 1 246 ? -0.124 -8.642 3.862 1.00 8.24 243 ASP A CA 1
ATOM 1939 C C . ASP A 1 246 ? -0.819 -9.865 3.286 1.00 7.77 243 ASP A C 1
ATOM 1940 O O . ASP A 1 246 ? -0.777 -10.085 2.069 1.00 8.55 243 ASP A O 1
ATOM 1945 N N . ILE A 1 247 ? -1.481 -10.657 4.132 1.00 6.96 244 ILE A N 1
ATOM 1946 C CA . ILE A 1 247 ? -2.263 -11.782 3.633 1.00 7.59 244 ILE A CA 1
ATOM 1947 C C . ILE A 1 247 ? -3.452 -11.297 2.804 1.00 6.45 244 ILE A C 1
ATOM 1948 O O . ILE A 1 247 ? -3.736 -11.846 1.732 1.00 8.31 244 ILE A O 1
ATOM 1953 N N . ILE A 1 248 ? -4.156 -10.256 3.273 1.00 5.86 245 ILE A N 1
ATOM 1954 C CA . ILE A 1 248 ? -5.233 -9.664 2.475 1.00 6.49 245 ILE A CA 1
ATOM 1955 C C . ILE A 1 248 ? -4.707 -9.224 1.116 1.00 6.19 245 ILE A C 1
ATOM 1956 O O . ILE A 1 248 ? -5.360 -9.417 0.083 1.00 7.53 245 ILE A O 1
ATOM 1961 N N . LYS A 1 249 ? -3.510 -8.630 1.103 1.00 6.94 246 LYS A N 1
ATOM 1962 C CA . LYS A 1 249 ? -2.919 -8.124 -0.129 1.00 7.67 246 LYS A CA 1
ATOM 1963 C C . LYS A 1 249 ? -2.611 -9.229 -1.131 1.00 7.66 246 LYS A C 1
ATOM 1964 O O . LYS A 1 249 ? -2.467 -8.936 -2.323 1.00 9.14 246 LYS A O 1
ATOM 1970 N N . ALA A 1 250 ? -2.514 -10.487 -0.690 1.00 8.13 247 ALA A N 1
ATOM 1971 C CA . ALA A 1 250 ? -2.302 -11.590 -1.622 1.00 8.26 247 ALA A CA 1
ATOM 1972 C C . ALA A 1 250 ? -3.470 -11.777 -2.582 1.00 8.22 247 ALA A C 1
ATOM 1973 O O . ALA A 1 250 ? -3.318 -12.486 -3.584 1.00 9.69 247 ALA A O 1
ATOM 1975 N N . ALA A 1 251 ? -4.620 -11.155 -2.310 1.00 7.62 248 ALA A N 1
ATOM 1976 C CA . ALA A 1 251 ? -5.743 -11.217 -3.234 1.00 9.04 248 ALA A CA 1
ATOM 1977 C C . ALA A 1 251 ? -5.440 -10.536 -4.558 1.00 9.97 248 ALA A C 1
ATOM 1978 O O . ALA A 1 251 ? -6.093 -10.841 -5.563 1.00 12.90 248 ALA A O 1
ATOM 1980 N N . GLU A 1 252 ? -4.483 -9.615 -4.578 0.84 8.32 249 GLU A N 1
ATOM 1981 C CA . GLU A 1 252 ? -4.176 -8.849 -5.778 0.84 12.10 249 GLU A CA 1
ATOM 1982 C C . GLU A 1 252 ? -3.325 -9.685 -6.723 0.84 13.93 249 GLU A C 1
ATOM 1983 O O . GLU A 1 252 ? -2.249 -10.163 -6.345 0.84 16.31 249 GLU A O 1
ATOM 1985 N N . VAL A 1 253 ? -3.810 -9.857 -7.948 0.79 11.53 250 VAL A N 1
ATOM 1986 C CA . VAL A 1 253 ? -3.049 -10.446 -9.042 0.79 14.92 250 VAL A CA 1
ATOM 1987 C C . VAL A 1 253 ? -3.029 -9.389 -10.139 0.79 18.59 250 VAL A C 1
ATOM 1988 O O . VAL A 1 253 ? -4.016 -9.213 -10.863 0.79 22.71 250 VAL A O 1
ATOM 1990 N N . LYS A 1 254 ? -1.918 -8.667 -10.252 1.00 25.11 251 LYS A N 1
ATOM 1991 C CA . LYS A 1 254 ? -1.817 -7.553 -11.191 1.00 26.47 251 LYS A CA 1
ATOM 1992 C C . LYS A 1 254 ? -1.620 -8.034 -12.626 1.00 30.06 251 LYS A C 1
ATOM 1993 O O . LYS A 1 254 ? -1.216 -9.173 -12.861 1.00 27.50 251 LYS A O 1
#